Protein AF-A0A0D2YGS7-F1 (afdb_monomer_lite)

Foldseek 3Di:
DVVVVVVVVVVVVVVVVVVVVVLVVVVVVLVVVLVVQPPDPVSVVVSVVSVVCVVVSVVVVVVVVVVVVVVVVVVVVVVVVVVVVVVVVVVVVVVVVVVVVVVVVVVVVVVVVVVVVVVVVVVVVVVVVVVVVVVVVVVVVVVVVVVVVVVVVVVVVVVVVVVVVVVVVVVVVVVVVVVVVVVVVVVVVVVVVVVVVVVVVVVVVVVVVVVVVVVVVVVVVVVVVVVVVVVVVVVVVVVVVVVVVVVVVVVVVVVVVVVVVVVVVVVVVVVVVVVVVVVVVVVVVVPD

Radius of gyration: 108.85 Å; chains: 1; bounding box: 225×64×271 Å

pLDDT: mean 86.37, std 14.31, range [47.16, 98.44]

Sequence (288 aa):
MLQNSVKTAKKEAEDKERDHVEIEQKLKAQLSSVLNEIKSPKDINSGMEHVLDIPTAVNEVLRYLKKSSNETKELREKLAKAEERCLIDGREIEDKDSKFSKDLEDVNKKVSELEEQLNNAQSQCQIEVSEKIKFEQELGTTKQALAEKRDLEDQISQRQAEEVKLKEQNESLKNKINRLEGEVTTLKKEYGQVQSSGCQLQKKLNEVEKDREKEKDKAASKDVQIADKDRVVQELQNKLHETRKKLQDEEAKSQAEAKSYSEQLKMGEDEQEVLEKQITSLTAEIAQ

Organism: Fusarium oxysporum (strain Fo5176) (NCBI:txid660025)

Structure (mmCIF, N/CA/C/O backbone):
data_AF-A0A0D2YGS7-F1
#
_entry.id   AF-A0A0D2YGS7-F1
#
loop_
_atom_site.group_PDB
_atom_site.id
_atom_site.type_symbol
_atom_site.label_atom_id
_atom_site.label_alt_id
_atom_site.label_comp_id
_atom_site.label_asym_id
_atom_site.label_entity_id
_atom_site.label_seq_id
_atom_site.pdbx_PDB_ins_code
_atom_site.Cartn_x
_atom_site.Cartn_y
_atom_site.Cartn_z
_atom_site.occupancy
_atom_site.B_iso_or_equiv
_atom_site.auth_seq_id
_atom_site.auth_comp_id
_atom_site.auth_asym_id
_atom_site.auth_atom_id
_atom_site.pdbx_PDB_model_num
ATOM 1 N N . MET A 1 1 ? 49.832 -5.179 -79.858 1.00 51.78 1 MET A N 1
ATOM 2 C CA . MET A 1 1 ? 49.756 -4.253 -81.014 1.00 51.78 1 MET A CA 1
ATOM 3 C C . MET A 1 1 ? 51.151 -3.832 -81.485 1.00 51.78 1 MET A C 1
ATOM 5 O O . MET A 1 1 ? 51.512 -4.211 -82.589 1.00 51.78 1 MET A O 1
ATOM 9 N N . LEU A 1 2 ? 51.984 -3.197 -80.646 1.00 49.72 2 LEU A N 1
ATOM 10 C CA . LEU A 1 2 ? 53.363 -2.785 -80.995 1.00 49.72 2 LEU A CA 1
ATOM 11 C C . LEU A 1 2 ? 54.270 -3.919 -81.528 1.00 49.72 2 LEU A C 1
ATOM 13 O O . LEU A 1 2 ? 54.930 -3.746 -82.549 1.00 49.72 2 LEU A O 1
ATOM 17 N N . GLN A 1 3 ? 54.245 -5.112 -80.918 1.00 52.25 3 GLN A N 1
ATOM 18 C CA . GLN A 1 3 ? 55.038 -6.266 -81.383 1.00 52.25 3 GLN A CA 1
ATOM 19 C C . GLN A 1 3 ? 54.686 -6.744 -82.803 1.00 52.25 3 GLN A C 1
ATOM 21 O O . GLN A 1 3 ? 55.562 -7.227 -83.518 1.00 52.25 3 GLN A O 1
ATOM 26 N N . ASN A 1 4 ? 53.425 -6.610 -83.225 1.00 56.59 4 ASN A N 1
ATOM 27 C CA . ASN A 1 4 ? 52.998 -7.045 -84.558 1.00 56.59 4 ASN A CA 1
ATOM 28 C C . ASN A 1 4 ? 53.424 -6.035 -85.630 1.00 56.59 4 ASN A C 1
ATOM 30 O O . ASN A 1 4 ? 53.880 -6.440 -86.699 1.00 56.59 4 ASN A O 1
ATOM 34 N N . SER A 1 5 ? 53.368 -4.736 -85.328 1.00 58.78 5 SER A N 1
ATOM 35 C CA . SER A 1 5 ? 53.845 -3.687 -86.238 1.00 58.78 5 SER A CA 1
ATOM 36 C C . SER A 1 5 ? 55.362 -3.748 -86.448 1.00 58.78 5 SER A C 1
ATOM 38 O O . SER A 1 5 ? 55.820 -3.653 -87.583 1.00 58.78 5 SER A O 1
ATOM 40 N N . VAL A 1 6 ? 56.143 -4.008 -85.390 1.00 64.12 6 VAL A N 1
ATOM 41 C CA . VAL A 1 6 ? 57.609 -4.169 -85.491 1.00 64.12 6 VAL A CA 1
ATOM 42 C C . VAL A 1 6 ? 57.992 -5.415 -86.300 1.00 64.12 6 VAL A C 1
ATOM 44 O O . VAL A 1 6 ? 58.876 -5.345 -87.151 1.00 64.12 6 VAL A O 1
ATOM 47 N N . LYS A 1 7 ? 57.304 -6.550 -86.099 1.00 67.00 7 LYS A N 1
ATOM 48 C CA . LYS A 1 7 ? 57.534 -7.771 -86.898 1.00 67.00 7 LYS A CA 1
ATOM 49 C C . LYS A 1 7 ? 57.237 -7.565 -88.383 1.00 67.00 7 LYS A C 1
ATOM 51 O O . LYS A 1 7 ? 57.972 -8.075 -89.223 1.00 67.00 7 LYS A O 1
ATOM 56 N N . THR A 1 8 ? 56.180 -6.819 -88.694 1.00 69.12 8 THR A N 1
ATOM 57 C CA . THR A 1 8 ? 55.777 -6.548 -90.081 1.00 69.12 8 THR A CA 1
ATOM 58 C C . THR A 1 8 ? 56.802 -5.651 -90.775 1.00 69.12 8 THR A C 1
ATOM 60 O O . THR A 1 8 ? 57.281 -6.007 -91.845 1.00 69.12 8 THR A O 1
ATOM 63 N N . ALA A 1 9 ? 57.236 -4.568 -90.120 1.00 67.00 9 ALA A N 1
ATOM 64 C CA . ALA A 1 9 ? 58.261 -3.670 -90.655 1.00 67.00 9 ALA A CA 1
ATOM 65 C C . ALA A 1 9 ? 59.628 -4.358 -90.846 1.00 67.00 9 ALA A C 1
ATOM 67 O O . ALA A 1 9 ? 60.322 -4.089 -91.822 1.00 67.00 9 ALA A O 1
ATOM 68 N N . LYS A 1 10 ? 60.008 -5.280 -89.947 1.00 72.62 10 LYS A N 1
ATOM 69 C CA . LYS A 1 10 ? 61.248 -6.062 -90.080 1.00 72.62 10 LYS A CA 1
ATOM 70 C C . LYS A 1 10 ? 61.218 -6.981 -91.305 1.00 72.62 10 LYS A C 1
ATOM 72 O O . LYS A 1 10 ? 62.179 -7.009 -92.064 1.00 72.62 10 LYS A O 1
ATOM 77 N N . LYS A 1 11 ? 60.104 -7.685 -91.518 1.00 74.81 11 LYS A N 1
ATOM 78 C CA . LYS A 1 11 ? 59.927 -8.572 -92.674 1.00 74.81 11 LYS A CA 1
ATOM 79 C C . LYS A 1 11 ? 59.962 -7.800 -93.998 1.00 74.81 11 LYS A C 1
ATOM 81 O O . LYS A 1 11 ? 60.579 -8.242 -94.956 1.00 74.81 11 LYS A O 1
ATOM 86 N N . GLU A 1 12 ? 59.356 -6.616 -94.026 1.00 72.62 12 GLU A N 1
ATOM 87 C CA . GLU A 1 12 ? 59.347 -5.744 -95.206 1.00 72.62 12 GLU A CA 1
ATOM 88 C C . GLU A 1 12 ? 60.746 -5.190 -95.546 1.00 72.62 12 GLU A C 1
ATOM 90 O O . GLU A 1 12 ? 61.062 -4.983 -96.716 1.00 72.62 12 GLU A O 1
ATOM 95 N N . ALA A 1 13 ? 61.605 -4.984 -94.540 1.00 70.19 13 ALA A N 1
ATOM 96 C CA . ALA A 1 13 ? 63.006 -4.613 -94.742 1.00 70.19 13 ALA A CA 1
ATOM 97 C C . ALA A 1 13 ? 63.851 -5.789 -95.268 1.00 70.19 13 ALA A C 1
ATOM 99 O O . ALA A 1 13 ? 64.611 -5.609 -96.219 1.00 70.19 13 ALA A O 1
ATOM 100 N N . GLU A 1 14 ? 63.676 -6.990 -94.703 1.00 72.12 14 GLU A N 1
ATOM 101 C CA . GLU A 1 14 ? 64.358 -8.220 -95.146 1.00 72.12 14 GLU A CA 1
ATOM 102 C C . GLU A 1 14 ? 64.001 -8.586 -96.599 1.00 72.12 14 GLU A C 1
ATOM 104 O O . GLU A 1 14 ? 64.869 -8.973 -97.385 1.00 72.12 14 GLU A O 1
ATOM 109 N N . ASP A 1 15 ? 62.733 -8.414 -96.989 1.00 75.06 15 ASP A N 1
ATOM 110 C CA . ASP A 1 15 ? 62.273 -8.680 -98.354 1.00 75.06 15 ASP A CA 1
ATOM 111 C C . ASP A 1 15 ? 62.930 -7.732 -99.376 1.00 75.06 15 ASP A C 1
ATOM 113 O O . ASP A 1 15 ? 63.374 -8.185 -100.430 1.00 75.06 15 ASP A O 1
ATOM 117 N N . LYS A 1 16 ? 63.092 -6.445 -99.041 1.00 73.62 16 LYS A N 1
ATOM 118 C CA . LYS A 1 16 ? 63.752 -5.458 -99.916 1.00 73.62 16 LYS A CA 1
ATOM 119 C C . LYS A 1 16 ? 65.272 -5.629 -100.003 1.00 73.62 16 LYS A C 1
ATOM 121 O O . LYS A 1 16 ? 65.860 -5.326 -101.040 1.00 73.62 16 LYS A O 1
ATOM 126 N N . GLU A 1 17 ? 65.922 -6.099 -98.938 1.00 74.94 17 GLU A N 1
ATOM 127 C CA . GLU A 1 17 ? 67.364 -6.393 -98.944 1.00 74.94 17 GLU A CA 1
ATOM 128 C C . GLU A 1 17 ? 67.687 -7.554 -99.895 1.00 74.94 17 GLU A C 1
ATOM 130 O O . GLU A 1 17 ? 68.639 -7.487 -100.675 1.00 74.94 17 GLU A O 1
ATOM 135 N N . ARG A 1 18 ? 66.829 -8.577 -99.914 1.00 75.75 18 ARG A N 1
ATOM 136 C CA . ARG A 1 18 ? 66.918 -9.698 -100.855 1.00 75.75 18 ARG A CA 1
ATOM 137 C C . ARG A 1 18 ? 66.784 -9.258 -102.316 1.00 75.75 18 ARG A C 1
ATOM 139 O O . ARG A 1 18 ? 67.583 -9.700 -103.141 1.00 75.75 18 ARG A O 1
ATOM 146 N N . ASP A 1 19 ? 65.849 -8.360 -102.624 1.00 77.06 19 ASP A N 1
ATOM 147 C CA . ASP A 1 19 ? 65.703 -7.799 -103.976 1.00 77.06 19 ASP A CA 1
ATOM 148 C C . ASP A 1 19 ? 66.969 -7.033 -104.412 1.00 77.06 19 ASP A C 1
ATOM 150 O O . ASP A 1 19 ? 67.407 -7.133 -105.562 1.00 77.06 19 ASP A O 1
ATOM 154 N N . HIS A 1 20 ? 67.610 -6.305 -103.488 1.00 73.00 20 HIS A N 1
ATOM 155 C CA . HIS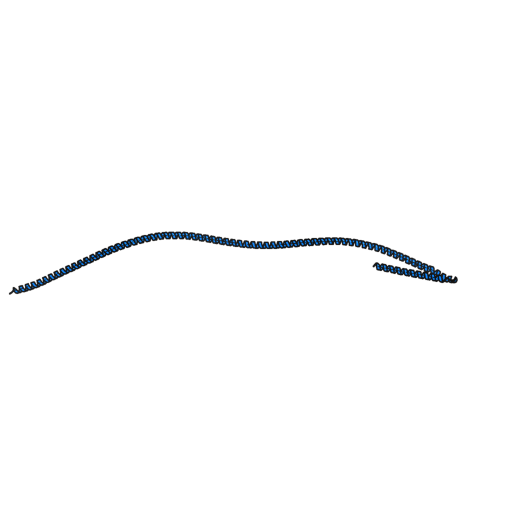 A 1 20 ? 68.873 -5.606 -103.746 1.00 73.00 20 HIS A CA 1
ATOM 156 C C . HIS A 1 20 ? 70.024 -6.568 -104.073 1.00 73.00 20 HIS A C 1
ATOM 158 O O . HIS A 1 20 ? 70.755 -6.337 -105.041 1.00 73.00 20 HIS A O 1
ATOM 164 N N . VAL A 1 21 ? 70.156 -7.657 -103.308 1.00 77.00 21 VAL A N 1
ATOM 165 C CA . VAL A 1 21 ? 71.162 -8.706 -103.548 1.00 77.00 21 VAL A CA 1
ATOM 166 C C . VAL A 1 21 ? 70.948 -9.374 -104.909 1.00 77.00 21 VAL A C 1
ATOM 168 O O . VAL A 1 21 ? 71.915 -9.640 -105.625 1.00 77.00 21 VAL A O 1
ATOM 171 N N . GLU A 1 22 ? 69.698 -9.611 -105.311 1.00 77.62 22 GLU A N 1
ATOM 172 C CA . GLU A 1 22 ? 69.386 -10.226 -106.605 1.00 77.62 22 GLU A CA 1
ATOM 173 C C . GLU A 1 22 ? 69.772 -9.318 -107.789 1.00 77.62 22 GLU A C 1
ATOM 175 O O . GLU A 1 22 ? 70.335 -9.787 -108.785 1.00 77.62 22 GLU A O 1
ATOM 180 N N . ILE A 1 23 ? 69.526 -8.008 -107.679 1.00 76.69 23 ILE A N 1
ATOM 181 C CA . ILE A 1 23 ? 69.936 -7.023 -108.694 1.00 76.69 23 ILE A CA 1
ATOM 182 C C . ILE A 1 23 ? 71.467 -6.950 -108.793 1.00 76.69 23 ILE A C 1
ATOM 184 O O . ILE A 1 23 ? 72.010 -6.951 -109.901 1.00 76.69 23 ILE A O 1
ATOM 188 N N . GLU A 1 24 ? 72.176 -6.935 -107.658 1.00 75.06 24 GLU A N 1
ATOM 189 C CA . GLU A 1 24 ? 73.644 -6.908 -107.631 1.00 75.06 24 GLU A CA 1
ATOM 190 C C . GLU A 1 24 ? 74.247 -8.161 -108.289 1.00 75.06 24 GLU A C 1
ATOM 192 O O . GLU A 1 24 ? 75.168 -8.062 -109.105 1.00 75.06 24 GLU A O 1
ATOM 197 N N . GLN A 1 25 ? 73.687 -9.342 -108.008 1.00 78.06 25 GLN A N 1
ATOM 198 C CA . GLN A 1 25 ? 74.109 -10.598 -108.633 1.00 78.06 25 GLN A CA 1
ATOM 199 C C . GLN A 1 25 ? 73.892 -10.598 -110.152 1.00 78.06 25 GLN A C 1
ATOM 201 O O . GLN A 1 25 ? 74.788 -11.023 -110.887 1.00 78.06 25 GLN A O 1
ATOM 206 N N . LYS A 1 26 ? 72.754 -10.082 -110.641 1.00 77.88 26 LYS A N 1
ATOM 207 C CA . LYS A 1 26 ? 72.482 -9.960 -112.087 1.00 77.88 26 LYS A CA 1
ATOM 208 C C . LYS A 1 26 ? 73.494 -9.051 -112.785 1.00 77.88 26 LYS A C 1
ATOM 210 O O . LYS A 1 26 ? 74.020 -9.430 -113.830 1.00 77.88 26 LYS A O 1
ATOM 215 N N . LEU A 1 27 ? 73.835 -7.908 -112.189 1.00 74.81 27 LEU A N 1
ATOM 216 C CA . LEU A 1 27 ? 74.854 -6.997 -112.727 1.00 74.81 27 LEU A CA 1
ATOM 217 C C . LEU A 1 27 ? 76.246 -7.635 -112.765 1.00 74.81 27 LEU A C 1
ATOM 219 O O . LEU A 1 27 ? 76.962 -7.519 -113.760 1.00 74.81 27 LEU A O 1
ATOM 223 N N . LYS A 1 28 ? 76.625 -8.349 -111.702 1.00 76.06 28 LYS A N 1
ATOM 224 C CA . LYS A 1 28 ? 77.922 -9.033 -111.611 1.00 76.06 28 LYS A CA 1
ATOM 225 C C . LYS A 1 28 ? 78.053 -10.157 -112.644 1.00 76.06 28 LYS A C 1
ATOM 227 O O . LYS A 1 28 ? 79.127 -10.341 -113.224 1.00 76.06 28 LYS A O 1
ATOM 232 N N . ALA A 1 29 ? 76.958 -10.875 -112.899 1.00 75.50 29 ALA A N 1
ATOM 233 C CA . ALA A 1 29 ? 76.877 -11.892 -113.942 1.00 75.50 29 ALA A CA 1
ATOM 234 C C . ALA A 1 29 ? 76.983 -11.277 -115.350 1.00 75.50 29 ALA A C 1
ATOM 236 O O . ALA A 1 29 ? 77.775 -11.759 -116.157 1.00 75.50 29 ALA A O 1
ATOM 237 N N . GLN A 1 30 ? 76.266 -10.180 -115.622 1.00 73.38 30 GLN A N 1
ATOM 238 C CA . GLN A 1 30 ? 76.341 -9.464 -116.903 1.00 73.38 30 GLN A CA 1
ATOM 239 C C . GLN A 1 30 ? 77.752 -8.920 -117.181 1.00 73.38 30 GLN A C 1
ATOM 241 O O . GLN A 1 30 ? 78.293 -9.151 -118.259 1.00 73.38 30 GLN A O 1
ATOM 246 N N . LEU A 1 31 ? 78.404 -8.296 -116.191 1.00 71.56 31 LEU A N 1
ATOM 247 C CA . LEU A 1 31 ? 79.795 -7.830 -116.301 1.00 71.56 31 LEU A CA 1
ATOM 248 C C . LEU A 1 31 ? 80.782 -8.975 -116.569 1.00 71.56 31 LEU A C 1
ATOM 250 O O . LEU A 1 31 ? 81.690 -8.827 -117.384 1.00 71.56 31 LEU A O 1
ATOM 254 N N . SER A 1 32 ? 80.596 -10.123 -115.911 1.00 71.94 32 SER A N 1
ATOM 255 C CA . SER A 1 32 ? 81.448 -11.303 -116.120 1.00 71.94 32 SER A CA 1
ATOM 256 C C . SER A 1 32 ? 81.255 -11.936 -117.504 1.00 71.94 32 SER A C 1
ATOM 258 O O . SER A 1 32 ? 82.207 -12.494 -118.047 1.00 71.94 32 SER A O 1
ATOM 260 N N . SER A 1 33 ? 80.053 -11.844 -118.084 1.00 67.38 33 SER A N 1
ATOM 261 C CA . SER A 1 33 ? 79.776 -12.284 -119.461 1.00 67.38 33 SER A CA 1
ATOM 262 C C . SER A 1 33 ? 80.539 -11.429 -120.472 1.00 67.38 33 SER A C 1
ATOM 264 O O . SER A 1 33 ? 81.313 -11.958 -121.266 1.00 67.38 33 SER A O 1
ATOM 266 N N . VAL A 1 34 ? 80.421 -10.101 -120.357 1.00 63.22 34 VAL A N 1
ATOM 267 C CA . VAL A 1 34 ? 81.098 -9.139 -121.245 1.00 63.22 34 VAL A CA 1
ATOM 268 C C . VAL A 1 34 ? 82.622 -9.278 -121.168 1.00 63.22 34 VAL A C 1
ATOM 270 O O . VAL A 1 34 ? 83.306 -9.216 -122.187 1.00 63.22 34 VAL A O 1
ATOM 273 N N . LEU A 1 35 ? 83.175 -9.526 -119.975 1.00 63.81 35 LEU A N 1
ATOM 274 C CA . LEU A 1 35 ? 84.619 -9.707 -119.800 1.00 63.81 35 LEU A CA 1
ATOM 275 C C . LEU A 1 35 ? 85.155 -10.987 -120.474 1.00 63.81 35 LEU A C 1
ATOM 277 O O . LEU A 1 35 ? 86.322 -11.035 -120.858 1.00 63.81 35 LEU A O 1
ATOM 281 N N . ASN A 1 36 ? 84.326 -12.028 -120.601 1.00 62.78 36 ASN A N 1
ATOM 282 C CA . ASN A 1 36 ? 84.719 -13.318 -121.174 1.00 62.78 36 ASN A CA 1
ATOM 283 C C . ASN A 1 36 ? 84.638 -13.367 -122.708 1.00 62.78 36 ASN A C 1
ATOM 285 O O . ASN A 1 36 ? 85.327 -14.195 -123.312 1.00 62.78 36 ASN A O 1
ATOM 289 N N . GLU A 1 37 ? 83.831 -12.503 -123.325 1.00 57.19 37 GLU A N 1
ATOM 290 C CA . GLU A 1 37 ? 83.619 -12.439 -124.780 1.00 57.19 37 GLU A CA 1
ATOM 291 C C . GLU A 1 37 ? 84.696 -11.628 -125.522 1.00 57.19 37 GLU A C 1
ATOM 293 O O . GLU A 1 37 ? 84.910 -11.824 -126.715 1.00 57.19 37 GLU A O 1
ATOM 298 N N . ILE A 1 38 ? 85.456 -10.778 -124.828 1.00 55.84 38 ILE A N 1
ATOM 299 C CA . ILE A 1 38 ? 86.528 -9.974 -125.431 1.00 55.84 38 ILE A CA 1
ATOM 300 C C . ILE A 1 38 ? 87.845 -10.772 -125.402 1.00 55.84 38 ILE A C 1
ATOM 302 O O . ILE A 1 38 ? 88.660 -10.617 -124.492 1.00 55.84 38 ILE A O 1
ATOM 306 N N . LYS A 1 39 ? 88.073 -11.652 -126.389 1.00 59.00 39 LYS A N 1
ATOM 307 C CA . LYS A 1 39 ? 89.351 -12.392 -126.546 1.00 59.00 39 LYS A CA 1
ATOM 308 C C . LYS A 1 39 ? 90.078 -12.129 -127.872 1.00 59.00 39 LYS A C 1
ATOM 310 O O . LYS A 1 39 ? 91.232 -12.537 -128.007 1.00 59.00 39 LYS A O 1
ATOM 315 N N . SER A 1 40 ? 89.468 -11.423 -128.828 1.00 51.91 40 SER A N 1
ATOM 316 C CA . SER A 1 40 ? 90.079 -11.073 -130.119 1.00 51.91 40 SER A CA 1
ATOM 317 C C . SER A 1 40 ? 89.520 -9.756 -130.702 1.00 51.91 40 SER A C 1
ATOM 319 O O . SER A 1 40 ? 88.360 -9.426 -130.463 1.00 51.91 40 SER A O 1
ATOM 321 N N . PRO A 1 41 ? 90.281 -8.994 -131.523 1.00 51.75 41 PRO A N 1
ATOM 322 C CA . PRO A 1 41 ? 89.834 -7.717 -132.103 1.00 51.75 41 PRO A CA 1
ATOM 323 C C . PRO A 1 41 ? 88.579 -7.780 -132.997 1.00 51.75 41 PRO A C 1
ATOM 325 O O . PRO A 1 41 ? 87.993 -6.743 -133.293 1.00 51.75 41 PRO A O 1
ATOM 328 N N . LYS A 1 42 ? 88.152 -8.969 -133.447 1.00 54.72 42 LYS A N 1
ATOM 329 C CA . LYS A 1 42 ? 86.903 -9.148 -134.215 1.00 54.72 42 LYS A CA 1
ATOM 330 C C . LYS A 1 42 ? 85.644 -9.182 -133.335 1.00 54.72 42 LYS A C 1
ATOM 332 O O . LYS A 1 42 ? 84.556 -8.971 -133.861 1.00 54.72 42 LYS A O 1
ATOM 337 N N . ASP A 1 43 ? 85.797 -9.345 -132.021 1.00 53.34 43 ASP A N 1
ATOM 338 C CA . ASP A 1 43 ? 84.694 -9.407 -131.049 1.00 53.34 43 ASP A CA 1
ATOM 339 C C . ASP A 1 43 ? 84.278 -8.007 -130.543 1.00 53.34 43 ASP A C 1
ATOM 341 O O . ASP A 1 43 ? 83.314 -7.857 -129.794 1.00 53.34 43 ASP A O 1
ATOM 345 N N . ILE A 1 44 ? 84.975 -6.952 -130.990 1.00 51.72 44 ILE A N 1
ATOM 346 C CA . ILE A 1 44 ? 84.755 -5.555 -130.574 1.00 51.72 44 ILE A CA 1
ATOM 347 C C . ILE A 1 44 ? 83.350 -5.056 -130.949 1.00 51.72 44 ILE A C 1
ATOM 349 O O . ILE A 1 44 ? 82.764 -4.295 -130.186 1.00 51.72 44 ILE A O 1
ATOM 353 N N . ASN A 1 45 ? 82.771 -5.512 -132.068 1.00 52.94 45 ASN A N 1
ATOM 354 C CA . ASN A 1 45 ? 81.407 -5.124 -132.454 1.00 52.94 45 ASN A CA 1
ATOM 355 C C . ASN A 1 45 ? 80.329 -5.738 -131.538 1.00 52.94 45 ASN A C 1
ATOM 357 O O . ASN A 1 45 ? 79.367 -5.047 -131.221 1.00 52.94 45 ASN A O 1
ATOM 361 N N . SER A 1 46 ? 80.512 -6.981 -131.069 1.00 55.22 46 SER A N 1
ATOM 362 C CA . SER A 1 46 ? 79.628 -7.626 -130.076 1.00 55.22 46 SER A CA 1
ATOM 363 C C . SER A 1 46 ? 79.790 -6.971 -128.700 1.00 55.22 46 SER A C 1
ATOM 365 O O . SER A 1 46 ? 78.818 -6.665 -128.016 1.00 55.22 46 SER A O 1
ATOM 367 N N . GLY A 1 47 ? 81.035 -6.657 -128.322 1.00 53.97 47 GLY A N 1
ATOM 368 C CA . GLY A 1 47 ? 81.338 -5.915 -127.098 1.00 53.97 47 GLY A CA 1
ATOM 369 C C . GLY A 1 47 ? 80.781 -4.486 -127.096 1.00 53.97 47 GLY A C 1
ATOM 370 O O . GLY A 1 47 ? 80.340 -4.016 -126.053 1.00 53.97 47 GLY A O 1
ATOM 371 N N . MET A 1 48 ? 80.748 -3.793 -128.243 1.00 53.56 48 MET A N 1
ATOM 372 C CA . MET A 1 48 ? 80.148 -2.454 -128.364 1.00 53.56 48 MET A CA 1
ATOM 373 C C . MET A 1 48 ? 78.627 -2.462 -128.183 1.00 53.56 48 MET A C 1
ATOM 375 O O . MET A 1 48 ? 78.097 -1.504 -127.624 1.00 53.56 48 MET A O 1
ATOM 379 N N . GLU A 1 49 ? 77.938 -3.528 -128.601 1.00 56.00 49 GLU A N 1
ATOM 380 C CA . GLU A 1 49 ? 76.496 -3.704 -128.374 1.00 56.00 49 GLU A CA 1
ATOM 381 C C . GLU A 1 49 ? 76.193 -3.786 -126.868 1.00 56.00 49 GLU A C 1
ATOM 383 O O . GLU A 1 49 ? 75.378 -3.029 -126.348 1.00 56.00 49 GLU A O 1
ATOM 388 N N . HIS A 1 50 ? 76.974 -4.576 -126.126 1.00 55.62 50 HIS A N 1
ATOM 389 C CA . HIS A 1 50 ? 76.872 -4.645 -124.667 1.00 55.62 50 HIS A CA 1
ATOM 390 C C . HIS A 1 50 ? 77.331 -3.363 -123.954 1.00 55.62 50 HIS A C 1
ATOM 392 O O . HIS A 1 50 ? 76.784 -3.011 -122.911 1.00 55.62 50 HIS A O 1
ATOM 398 N N . VAL A 1 51 ? 78.300 -2.623 -124.506 1.00 56.75 51 VAL A N 1
ATOM 399 C CA . VAL A 1 51 ? 78.725 -1.313 -123.974 1.00 56.75 51 VAL A CA 1
ATOM 400 C C . VAL A 1 51 ? 77.635 -0.247 -124.141 1.00 56.75 51 VAL A C 1
ATOM 402 O O . VAL A 1 51 ? 77.541 0.645 -123.297 1.00 56.75 51 VAL A O 1
ATOM 405 N N . LEU A 1 52 ? 76.776 -0.351 -125.162 1.00 58.50 52 LEU A N 1
ATOM 406 C CA . LEU A 1 52 ? 75.595 0.507 -125.329 1.00 58.50 52 LEU A CA 1
ATOM 407 C C . LEU A 1 52 ? 74.478 0.195 -124.314 1.00 58.50 52 LEU A C 1
ATOM 409 O O . LEU A 1 52 ? 73.722 1.101 -123.957 1.00 58.50 52 LEU A O 1
ATOM 413 N N . ASP A 1 53 ? 74.419 -1.028 -123.780 1.00 63.06 53 ASP A N 1
ATOM 414 C CA . ASP A 1 53 ? 73.456 -1.438 -122.744 1.00 63.06 53 ASP A CA 1
ATOM 415 C C . ASP A 1 53 ? 73.879 -1.051 -121.316 1.00 63.06 53 ASP A C 1
ATOM 417 O O . ASP A 1 53 ? 73.033 -0.903 -120.426 1.00 63.06 53 ASP A O 1
ATOM 421 N N . ILE A 1 54 ? 75.176 -0.822 -121.080 1.00 68.25 54 ILE A N 1
ATOM 422 C CA . ILE A 1 54 ? 75.709 -0.398 -119.773 1.00 68.25 54 ILE A CA 1
ATOM 423 C C . ILE A 1 54 ? 75.070 0.920 -119.289 1.00 68.25 54 ILE A C 1
ATOM 425 O O . ILE A 1 54 ? 74.610 0.954 -118.147 1.00 68.25 54 ILE A O 1
ATOM 429 N N . PRO A 1 55 ? 74.966 1.999 -120.094 1.00 75.25 55 PRO A N 1
ATOM 430 C CA . PRO A 1 55 ? 74.244 3.212 -119.705 1.00 75.25 55 PRO A CA 1
ATOM 431 C C . PRO A 1 55 ? 72.790 2.959 -119.292 1.00 75.25 55 PRO A C 1
ATOM 433 O O . PRO A 1 55 ? 72.303 3.586 -118.351 1.00 75.25 55 PRO A O 1
ATOM 436 N N . THR A 1 56 ? 72.098 2.031 -119.959 1.00 76.94 56 THR A N 1
ATOM 437 C CA . THR A 1 56 ? 70.713 1.656 -119.637 1.00 76.94 56 THR A CA 1
ATOM 438 C C . THR A 1 56 ? 70.641 0.963 -118.278 1.00 76.94 56 THR A C 1
ATOM 440 O O . THR A 1 56 ? 69.862 1.384 -117.423 1.00 76.94 56 THR A O 1
ATOM 443 N N . ALA A 1 57 ? 71.512 -0.018 -118.027 1.00 73.62 57 ALA A N 1
ATOM 444 C CA . ALA A 1 57 ? 71.609 -0.701 -116.737 1.00 73.62 57 ALA A CA 1
ATOM 445 C C . ALA A 1 57 ? 72.013 0.254 -115.596 1.00 73.62 57 ALA A C 1
ATOM 447 O O . ALA A 1 57 ? 71.432 0.216 -114.511 1.00 73.62 57 ALA A O 1
ATOM 448 N N . VAL A 1 58 ? 72.957 1.167 -115.844 1.00 79.56 58 VAL A N 1
ATOM 449 C CA . VAL A 1 58 ? 73.376 2.199 -114.880 1.00 79.56 58 VAL A CA 1
ATOM 450 C C . VAL A 1 58 ? 72.228 3.166 -114.571 1.00 79.56 58 VAL A C 1
ATOM 452 O O . VAL A 1 58 ? 72.003 3.493 -113.406 1.00 79.56 58 VAL A O 1
ATOM 455 N N . ASN A 1 59 ? 71.455 3.589 -115.574 1.00 81.69 59 ASN A N 1
ATOM 456 C CA . ASN A 1 59 ? 70.279 4.438 -115.369 1.00 81.69 59 ASN A CA 1
ATOM 457 C C . ASN A 1 59 ? 69.163 3.721 -114.593 1.00 81.69 59 ASN A C 1
ATOM 459 O O . ASN A 1 59 ? 68.489 4.350 -113.772 1.00 81.69 59 ASN A O 1
ATOM 463 N N . GLU A 1 60 ? 68.985 2.417 -114.806 1.00 82.06 60 GLU A N 1
ATOM 464 C CA . GLU A 1 60 ? 68.062 1.574 -114.042 1.00 82.06 60 GLU A CA 1
ATOM 465 C C . GLU A 1 60 ? 68.479 1.525 -112.562 1.00 82.06 60 GLU A C 1
ATOM 467 O O . GLU A 1 60 ? 67.679 1.834 -111.677 1.00 82.06 60 GLU A O 1
ATOM 472 N N . VAL A 1 61 ? 69.761 1.262 -112.284 1.00 83.19 61 VAL A N 1
ATOM 473 C CA . VAL A 1 61 ? 70.327 1.277 -110.923 1.00 83.19 61 VAL A CA 1
ATOM 474 C C . VAL A 1 61 ? 70.169 2.648 -110.270 1.00 83.19 61 VAL A C 1
ATOM 476 O O . VAL A 1 61 ? 69.724 2.732 -109.127 1.00 83.19 61 VAL A O 1
ATOM 479 N N . LEU A 1 62 ? 70.457 3.741 -110.982 1.00 83.19 62 LEU A N 1
ATOM 480 C CA . LEU A 1 62 ? 70.257 5.100 -110.467 1.00 83.19 62 LEU A CA 1
ATOM 481 C C . LEU A 1 62 ? 68.781 5.384 -110.148 1.00 83.19 62 LEU A C 1
ATOM 483 O O . LEU A 1 62 ? 68.484 6.028 -109.138 1.00 83.19 62 LEU A O 1
ATOM 487 N N . ARG A 1 63 ? 67.843 4.878 -110.960 1.00 83.56 63 ARG A N 1
ATOM 488 C CA . ARG A 1 63 ? 66.398 4.973 -110.698 1.00 83.56 63 ARG A CA 1
ATOM 489 C C . ARG A 1 63 ? 66.014 4.205 -109.429 1.00 83.56 63 ARG A C 1
ATOM 491 O O . ARG A 1 63 ? 65.304 4.764 -108.590 1.00 83.56 63 ARG A O 1
ATOM 498 N N . TYR A 1 64 ? 66.508 2.978 -109.255 1.00 84.38 64 TYR A N 1
ATOM 499 C CA . TYR A 1 64 ? 66.288 2.172 -108.049 1.00 84.38 64 TYR A CA 1
ATOM 500 C C . TYR A 1 64 ? 66.893 2.815 -106.802 1.00 84.38 64 TYR A C 1
ATOM 502 O O . TYR A 1 64 ? 66.206 2.931 -105.790 1.00 84.38 64 TYR A O 1
ATOM 510 N N . LEU A 1 65 ? 68.129 3.309 -106.878 1.00 84.12 65 LEU A N 1
ATOM 511 C CA . LEU A 1 65 ? 68.786 4.014 -105.775 1.00 84.12 65 LEU A CA 1
ATOM 512 C C . LEU A 1 65 ? 68.014 5.275 -105.380 1.00 84.12 65 LEU A C 1
ATOM 514 O O . LEU A 1 65 ? 67.827 5.536 -104.194 1.00 84.12 65 LEU A O 1
ATOM 518 N N . LYS A 1 66 ? 67.493 6.031 -106.353 1.00 88.81 66 LYS A N 1
ATOM 519 C CA . LYS A 1 66 ? 66.656 7.208 -106.085 1.00 88.81 66 LYS A CA 1
ATOM 520 C C . LYS A 1 66 ? 65.322 6.829 -105.434 1.00 88.81 66 LYS A C 1
ATOM 522 O O . LYS A 1 66 ? 64.894 7.500 -104.497 1.00 88.81 66 LYS A O 1
ATOM 527 N N . LYS A 1 67 ? 64.682 5.747 -105.890 1.00 89.69 67 LYS A N 1
ATOM 528 C CA . LYS A 1 67 ? 63.453 5.208 -105.286 1.00 89.69 67 LYS A CA 1
ATOM 529 C C . LYS A 1 67 ? 63.695 4.728 -103.847 1.00 89.69 67 LYS A C 1
ATOM 531 O O . LYS A 1 67 ? 63.011 5.188 -102.940 1.00 89.69 67 LYS A O 1
ATOM 536 N N . SER A 1 68 ? 64.717 3.902 -103.630 1.00 86.12 68 SER A N 1
ATOM 537 C CA . SER A 1 68 ? 65.150 3.405 -102.316 1.00 86.12 68 SER A CA 1
ATOM 538 C C . SER A 1 68 ? 65.520 4.546 -101.357 1.00 86.12 68 SER A C 1
ATOM 540 O O . SER A 1 68 ? 65.110 4.553 -100.196 1.00 86.12 68 SER A O 1
ATOM 542 N N . SER A 1 69 ? 66.214 5.577 -101.849 1.00 87.94 69 SER A N 1
ATOM 543 C CA . SER A 1 69 ? 66.552 6.773 -101.068 1.00 87.94 69 SER A CA 1
ATOM 544 C C . SER A 1 69 ? 65.305 7.527 -100.589 1.00 87.94 69 SER A C 1
ATOM 546 O O . SER A 1 69 ? 65.222 7.897 -99.414 1.00 87.94 69 SER A O 1
ATOM 548 N N . ASN A 1 70 ? 64.307 7.698 -101.462 1.00 89.06 70 ASN A N 1
ATOM 549 C CA . ASN A 1 70 ? 63.030 8.316 -101.102 1.00 89.06 70 ASN A CA 1
ATOM 550 C C . ASN A 1 70 ? 62.249 7.473 -100.079 1.00 89.06 70 ASN A C 1
ATOM 552 O O . ASN A 1 70 ? 61.769 8.022 -99.090 1.00 89.06 70 ASN A O 1
ATOM 556 N N . GLU A 1 71 ? 62.176 6.153 -100.264 1.00 91.00 71 GLU A N 1
ATOM 557 C CA . GLU A 1 71 ? 61.517 5.241 -99.315 1.00 91.00 71 GLU A CA 1
ATOM 558 C C . GLU A 1 71 ? 62.211 5.245 -97.946 1.00 91.00 71 GLU A C 1
ATOM 560 O O . GLU A 1 71 ? 61.558 5.295 -96.906 1.00 91.00 71 GLU A O 1
ATOM 565 N N . THR A 1 72 ? 63.545 5.271 -97.929 1.00 86.12 72 THR A N 1
ATOM 566 C CA . THR A 1 72 ? 64.342 5.364 -96.699 1.00 86.12 72 THR A CA 1
ATOM 567 C C . THR A 1 72 ? 64.073 6.677 -95.968 1.00 86.12 72 THR A C 1
ATOM 569 O O . THR A 1 72 ? 63.962 6.696 -94.741 1.00 86.12 72 THR A O 1
ATOM 572 N N . LYS A 1 73 ? 63.943 7.787 -96.702 1.00 91.25 73 LYS A N 1
ATOM 573 C CA . LYS A 1 73 ? 63.583 9.085 -96.124 1.00 91.25 73 LYS A CA 1
ATOM 574 C C . LYS A 1 73 ? 62.187 9.044 -95.492 1.00 91.25 73 LYS A C 1
ATOM 576 O O . LYS A 1 73 ? 62.026 9.523 -94.372 1.00 91.25 73 LYS A O 1
ATOM 581 N N . GLU A 1 74 ? 61.214 8.433 -96.164 1.00 91.94 74 GLU A N 1
ATOM 582 C CA . GLU A 1 74 ? 59.849 8.274 -95.648 1.00 91.94 74 GLU A CA 1
ATOM 583 C C . GLU A 1 74 ? 59.805 7.383 -94.395 1.00 91.94 74 GLU A C 1
ATOM 585 O O . GLU A 1 74 ? 59.138 7.714 -93.413 1.00 91.94 74 GLU A O 1
ATOM 590 N N . LEU A 1 75 ? 60.556 6.277 -94.386 1.00 91.25 75 LEU A N 1
ATOM 591 C CA . LEU A 1 75 ? 60.670 5.397 -93.222 1.00 91.25 75 LEU A CA 1
ATOM 592 C C . LEU A 1 75 ? 61.332 6.098 -92.033 1.00 91.25 75 LEU A C 1
ATOM 594 O O . LEU A 1 75 ? 60.849 5.951 -90.912 1.00 91.25 75 LEU A O 1
ATOM 598 N N . ARG A 1 76 ? 62.380 6.904 -92.258 1.00 90.75 76 ARG A N 1
ATOM 599 C CA . ARG A 1 76 ? 62.991 7.722 -91.195 1.00 90.75 76 ARG A CA 1
ATOM 600 C C . ARG A 1 76 ? 62.000 8.720 -90.605 1.00 90.75 76 ARG A C 1
ATOM 602 O O . ARG A 1 76 ? 61.960 8.881 -89.392 1.00 90.75 76 ARG A O 1
ATOM 609 N N . GLU A 1 77 ? 61.182 9.360 -91.438 1.00 92.75 77 GLU A N 1
ATOM 610 C CA . GLU A 1 77 ? 60.150 10.286 -90.960 1.00 92.75 77 GLU A CA 1
ATOM 611 C C . GLU A 1 77 ? 59.059 9.559 -90.156 1.00 92.75 77 GLU A C 1
ATOM 613 O O . GLU A 1 77 ? 58.646 10.028 -89.094 1.00 92.75 77 GLU A O 1
ATOM 618 N N . LYS A 1 78 ? 58.613 8.385 -90.622 1.00 93.19 78 LYS A N 1
ATOM 619 C CA . LYS A 1 78 ? 57.661 7.533 -89.889 1.00 93.19 78 LYS A CA 1
ATOM 620 C C . LYS A 1 78 ? 58.228 7.061 -88.550 1.00 93.19 78 LYS A C 1
ATOM 622 O O . LYS A 1 78 ? 57.485 7.055 -87.569 1.00 93.19 78 LYS A O 1
ATOM 627 N N . LEU A 1 79 ? 59.511 6.694 -88.508 1.00 92.44 79 LEU A N 1
ATOM 628 C CA . LEU A 1 79 ? 60.205 6.284 -87.288 1.00 92.44 79 LEU A CA 1
ATOM 629 C C . LEU A 1 79 ? 60.298 7.443 -86.293 1.00 92.44 79 LEU A C 1
ATOM 631 O O . LEU A 1 79 ? 59.855 7.279 -85.164 1.00 92.44 79 LEU A O 1
ATOM 635 N N . ALA A 1 80 ? 60.737 8.627 -86.729 1.00 91.94 80 ALA A N 1
ATOM 636 C CA . ALA A 1 80 ? 60.802 9.812 -85.871 1.00 91.94 80 ALA A CA 1
ATOM 637 C C . ALA A 1 80 ? 59.427 10.162 -85.264 1.00 91.94 80 ALA A C 1
ATOM 639 O O . ALA A 1 80 ? 59.310 10.389 -84.063 1.00 91.94 80 ALA A O 1
ATOM 640 N N . LYS A 1 81 ? 58.352 10.106 -86.067 1.00 93.81 81 LYS A N 1
ATOM 641 C CA . LYS A 1 81 ? 56.970 10.301 -85.578 1.00 93.81 81 LYS A CA 1
ATOM 642 C C . LYS A 1 81 ? 56.495 9.192 -84.634 1.00 93.81 81 LYS A C 1
ATOM 644 O O . LYS A 1 81 ? 55.562 9.399 -83.862 1.00 93.81 81 LYS A O 1
ATOM 649 N N . ALA A 1 82 ? 57.018 7.974 -84.757 1.00 91.94 82 ALA A N 1
ATOM 650 C CA . ALA A 1 82 ? 56.692 6.880 -83.845 1.00 91.94 82 ALA A CA 1
ATOM 651 C C . ALA A 1 82 ? 57.438 7.037 -82.514 1.00 91.94 82 ALA A C 1
ATOM 653 O O . ALA A 1 82 ? 56.830 6.859 -81.466 1.00 91.94 82 ALA A O 1
ATOM 654 N N . GLU A 1 83 ? 58.710 7.432 -82.556 1.00 92.12 83 GLU A N 1
ATOM 655 C CA . GLU A 1 83 ? 59.524 7.729 -81.374 1.00 92.12 83 GLU A CA 1
ATOM 656 C C . GLU A 1 83 ? 58.940 8.894 -80.569 1.00 92.12 83 GLU A C 1
ATOM 658 O O . GLU A 1 83 ? 58.769 8.771 -79.358 1.00 92.12 83 GLU A O 1
ATOM 663 N N . GLU A 1 84 ? 58.544 9.982 -81.237 1.00 93.56 84 GLU A N 1
ATOM 664 C CA . GLU A 1 84 ? 57.876 11.116 -80.589 1.00 93.56 84 GLU A CA 1
ATOM 665 C C . GLU A 1 84 ? 56.568 10.690 -79.908 1.00 93.56 84 GLU A C 1
ATOM 667 O O . GLU A 1 84 ? 56.330 11.036 -78.753 1.00 93.56 84 GLU A O 1
ATOM 672 N N . ARG A 1 85 ? 55.750 9.868 -80.581 1.00 93.31 85 ARG A N 1
ATOM 673 C CA . ARG A 1 85 ? 54.518 9.325 -79.989 1.00 93.31 85 ARG A CA 1
ATOM 674 C C . ARG A 1 85 ? 54.791 8.435 -78.781 1.00 93.31 85 ARG A C 1
ATOM 676 O O . ARG A 1 85 ? 54.139 8.616 -77.764 1.00 93.31 85 ARG A O 1
ATOM 683 N N . CYS A 1 86 ? 55.779 7.543 -78.845 1.00 92.44 86 CYS A N 1
ATOM 684 C CA . CYS A 1 86 ? 56.160 6.712 -77.700 1.00 92.44 86 CYS A CA 1
ATOM 685 C C . CYS A 1 86 ? 56.624 7.549 -76.497 1.00 92.44 86 CYS A C 1
ATOM 687 O O . CYS A 1 86 ? 56.342 7.180 -75.361 1.00 92.44 86 CYS A O 1
ATOM 689 N N . LEU A 1 87 ? 57.321 8.667 -76.729 1.00 92.88 87 LEU A N 1
ATOM 690 C CA . LEU A 1 87 ? 57.725 9.582 -75.657 1.00 92.88 87 LEU A CA 1
ATOM 691 C C . LEU A 1 87 ? 56.524 10.296 -75.026 1.00 92.88 87 LEU A C 1
ATOM 693 O O . LEU A 1 87 ? 56.487 10.445 -73.806 1.00 92.88 87 LEU A O 1
ATOM 697 N N . ILE A 1 88 ? 55.554 10.730 -75.836 1.00 94.12 88 ILE A N 1
ATOM 698 C CA . ILE A 1 88 ? 54.314 11.352 -75.348 1.00 94.12 88 ILE A CA 1
ATOM 699 C C . ILE A 1 88 ? 53.496 10.336 -74.545 1.00 94.12 88 ILE A C 1
ATOM 701 O O . ILE A 1 88 ? 53.167 10.607 -73.393 1.00 94.12 88 ILE A O 1
ATOM 705 N N . ASP A 1 89 ? 53.247 9.151 -75.107 1.00 94.88 89 ASP A N 1
ATOM 706 C CA . ASP A 1 89 ? 52.497 8.080 -74.445 1.00 94.88 89 ASP A CA 1
ATOM 707 C C . ASP A 1 89 ? 53.176 7.657 -73.130 1.00 94.88 89 ASP A C 1
ATOM 709 O O . ASP A 1 89 ? 52.501 7.444 -72.126 1.00 94.88 89 ASP A O 1
ATOM 713 N N . GLY A 1 90 ? 54.514 7.578 -73.112 1.00 94.00 90 GLY A N 1
ATOM 714 C CA . GLY A 1 90 ? 55.293 7.282 -71.909 1.00 94.00 90 GLY A CA 1
ATOM 715 C C . GLY A 1 90 ? 55.076 8.312 -70.799 1.00 94.00 90 GLY A C 1
ATOM 716 O O . GLY A 1 90 ? 54.772 7.930 -69.671 1.00 94.00 90 GLY A O 1
ATOM 717 N N . ARG A 1 91 ? 55.135 9.610 -71.128 1.00 94.38 91 ARG A N 1
ATOM 718 C CA . ARG A 1 91 ? 54.837 10.686 -70.165 1.00 94.38 91 ARG A CA 1
ATOM 719 C C . ARG A 1 91 ? 53.394 10.637 -69.674 1.00 94.38 91 ARG A C 1
ATOM 721 O O . ARG A 1 91 ? 53.155 10.779 -68.483 1.00 94.38 91 ARG A O 1
ATOM 728 N N . GLU A 1 92 ? 52.430 10.395 -70.564 1.00 95.75 92 GLU A N 1
ATOM 729 C CA . GLU A 1 92 ? 51.025 10.267 -70.161 1.00 95.75 92 GLU A CA 1
ATOM 730 C C . GLU A 1 92 ? 50.788 9.093 -69.206 1.00 95.75 92 GLU A C 1
ATOM 732 O O . GLU A 1 92 ? 49.923 9.176 -68.332 1.00 95.75 92 GLU A O 1
ATOM 737 N N . ILE A 1 93 ? 51.503 7.982 -69.395 1.00 95.19 93 ILE A N 1
ATOM 738 C CA . ILE A 1 93 ? 51.441 6.827 -68.496 1.00 95.19 93 ILE A CA 1
ATOM 739 C C . ILE A 1 93 ? 52.036 7.196 -67.136 1.00 95.19 93 ILE A C 1
ATOM 741 O O . ILE A 1 93 ? 51.376 6.976 -66.125 1.00 95.19 93 ILE A O 1
ATOM 745 N N . GLU A 1 94 ? 53.216 7.820 -67.102 1.00 94.94 94 GLU A N 1
ATOM 746 C CA . GLU A 1 94 ? 53.853 8.275 -65.857 1.00 94.94 94 GLU A CA 1
ATOM 747 C C . GLU A 1 94 ? 52.960 9.253 -65.072 1.00 94.94 94 GLU A C 1
ATOM 749 O O . GLU A 1 94 ? 52.789 9.107 -63.859 1.00 94.94 94 GLU A O 1
ATOM 754 N N . ASP A 1 95 ? 52.319 10.205 -65.758 1.00 95.56 95 ASP A N 1
ATOM 755 C CA . ASP A 1 95 ? 51.379 11.150 -65.145 1.00 95.56 95 ASP A CA 1
ATOM 756 C C . ASP A 1 95 ? 50.144 10.436 -64.565 1.00 95.56 95 ASP A C 1
ATOM 758 O O . ASP A 1 95 ? 49.684 10.763 -63.463 1.00 95.56 95 ASP A O 1
ATOM 762 N N . LYS A 1 96 ? 49.603 9.440 -65.282 1.00 96.19 96 LYS A N 1
ATOM 763 C CA . LYS A 1 96 ? 48.471 8.624 -64.807 1.00 96.19 96 LYS A CA 1
ATOM 764 C C . LYS A 1 96 ? 48.864 7.770 -63.603 1.00 96.19 96 LYS A C 1
ATOM 766 O O . LYS A 1 96 ? 48.104 7.734 -62.638 1.00 96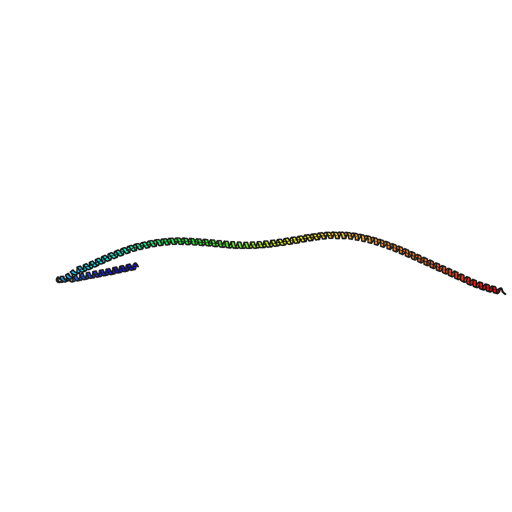.19 96 LYS A O 1
ATOM 771 N N . ASP A 1 97 ? 50.036 7.146 -63.621 1.00 96.62 97 ASP A N 1
ATOM 772 C CA . ASP A 1 97 ? 50.538 6.316 -62.521 1.00 96.62 97 ASP A CA 1
ATOM 773 C C . ASP A 1 97 ? 50.810 7.150 -61.262 1.00 96.62 97 ASP A C 1
ATOM 775 O O . ASP A 1 97 ? 50.452 6.746 -60.151 1.00 96.62 97 ASP A O 1
ATOM 779 N N . SER A 1 98 ? 51.369 8.352 -61.428 1.00 96.19 98 SER A N 1
ATOM 780 C CA . SER A 1 98 ? 51.551 9.323 -60.344 1.00 96.19 98 SER A CA 1
ATOM 781 C C . SER A 1 98 ? 50.208 9.736 -59.733 1.00 96.19 98 SER A C 1
ATOM 783 O O . SER A 1 98 ? 50.031 9.710 -58.511 1.00 96.19 98 SER A O 1
ATOM 785 N N . LYS A 1 99 ? 49.213 10.035 -60.581 1.00 96.75 99 LYS A N 1
ATOM 786 C CA . LYS A 1 99 ? 47.857 10.360 -60.129 1.00 96.75 99 LYS A CA 1
ATOM 787 C C . LYS A 1 99 ? 47.206 9.194 -59.382 1.00 96.75 99 LYS A C 1
ATOM 789 O O . LYS A 1 99 ? 46.696 9.403 -58.285 1.00 96.75 99 LYS A O 1
ATOM 794 N N . PHE A 1 100 ? 47.252 7.981 -59.930 1.00 96.81 100 PHE A N 1
ATOM 795 C CA . PHE A 1 100 ? 46.680 6.804 -59.276 1.00 96.81 100 PHE A CA 1
ATOM 796 C C . PHE A 1 100 ? 47.364 6.485 -57.950 1.00 96.81 100 PHE A C 1
ATOM 798 O O . PHE A 1 100 ? 46.681 6.118 -56.999 1.00 96.81 100 PHE A O 1
ATOM 805 N N . SER A 1 101 ? 48.681 6.671 -57.856 1.00 96.75 101 SER A N 1
ATOM 806 C CA . SER A 1 101 ? 49.417 6.478 -56.602 1.00 96.75 101 SER A CA 1
ATOM 807 C C . SER A 1 101 ? 48.933 7.438 -55.514 1.00 96.75 101 SER A C 1
ATOM 809 O O . SER A 1 101 ? 48.715 7.022 -54.378 1.00 96.75 101 SER A O 1
ATOM 811 N N . LYS A 1 102 ? 48.699 8.706 -55.870 1.00 96.94 102 LYS A N 1
ATOM 812 C CA . LYS A 1 102 ? 48.158 9.702 -54.941 1.00 96.94 102 LYS A CA 1
ATOM 813 C C . LYS A 1 102 ? 46.714 9.394 -54.538 1.00 96.94 102 LYS A C 1
ATOM 815 O O . LYS A 1 102 ? 46.399 9.418 -53.352 1.00 96.94 102 LYS A O 1
ATOM 820 N N . ASP A 1 103 ? 45.863 9.057 -55.506 1.00 97.25 103 ASP A N 1
ATOM 821 C CA . ASP A 1 103 ? 44.468 8.688 -55.243 1.00 97.25 103 ASP A CA 1
ATOM 822 C C . ASP A 1 103 ? 44.389 7.450 -54.324 1.00 97.25 103 ASP A C 1
ATOM 824 O O . ASP A 1 103 ? 43.563 7.405 -53.412 1.00 97.25 103 ASP A O 1
ATOM 828 N N . LEU A 1 104 ? 45.280 6.467 -54.511 1.00 96.88 104 LEU A N 1
ATOM 829 C CA . LEU A 1 104 ? 45.391 5.285 -53.652 1.00 96.88 104 LEU A CA 1
ATOM 830 C C . LEU A 1 104 ? 45.792 5.658 -52.217 1.00 96.88 104 LEU A C 1
ATOM 832 O O . LEU A 1 104 ? 45.220 5.135 -51.260 1.00 96.88 104 LEU A O 1
ATOM 836 N N . GLU A 1 105 ? 46.761 6.561 -52.053 1.00 97.19 105 GLU A N 1
ATOM 837 C CA . GLU A 1 105 ? 47.190 7.036 -50.736 1.00 97.19 105 GLU A CA 1
ATOM 838 C C . GLU A 1 105 ? 46.054 7.770 -50.004 1.00 97.19 105 GLU A C 1
ATOM 840 O O . GLU A 1 105 ? 45.803 7.509 -48.825 1.00 97.19 105 GLU A O 1
ATOM 845 N N . ASP A 1 106 ? 45.323 8.635 -50.709 1.00 97.56 106 ASP A N 1
ATOM 846 C CA . ASP A 1 106 ? 44.185 9.371 -50.155 1.00 97.56 106 ASP A CA 1
ATOM 847 C C . ASP A 1 106 ? 43.022 8.435 -49.778 1.00 97.56 106 ASP A C 1
ATOM 849 O O . ASP A 1 106 ? 42.372 8.630 -48.747 1.00 97.56 106 ASP A O 1
ATOM 853 N N . VAL A 1 107 ? 42.767 7.391 -50.575 1.00 97.69 107 VAL A N 1
ATOM 854 C CA . VAL A 1 107 ? 41.782 6.349 -50.238 1.00 97.69 107 VAL A CA 1
ATOM 855 C C . VAL A 1 107 ? 42.213 5.570 -48.998 1.00 97.69 107 VAL A C 1
ATOM 857 O O . VAL A 1 107 ? 41.394 5.382 -48.102 1.00 97.69 107 VAL A O 1
ATOM 860 N N . ASN A 1 108 ? 43.481 5.167 -48.899 1.00 97.62 108 ASN A N 1
ATOM 861 C CA . ASN A 1 108 ? 43.982 4.439 -47.732 1.00 97.62 108 ASN A CA 1
ATOM 862 C C . ASN A 1 108 ? 43.857 5.264 -46.445 1.00 97.62 108 ASN A C 1
ATOM 864 O O . ASN A 1 108 ? 43.414 4.732 -45.430 1.00 97.62 108 ASN A O 1
ATOM 868 N N . LYS A 1 109 ? 44.160 6.569 -46.494 1.00 97.56 109 LYS A N 1
ATOM 869 C CA . LYS A 1 109 ? 43.949 7.473 -45.349 1.00 97.56 109 LYS A CA 1
ATOM 870 C C . LYS A 1 109 ? 42.485 7.492 -44.908 1.00 97.56 109 LYS A C 1
ATOM 872 O O . LYS A 1 109 ? 42.201 7.301 -43.730 1.00 97.56 109 LYS A O 1
ATOM 877 N N . LYS A 1 110 ? 41.551 7.633 -45.855 1.00 97.94 110 LYS A N 1
ATOM 878 C CA . LYS A 1 110 ? 40.107 7.610 -45.560 1.00 97.94 110 LYS A CA 1
ATOM 879 C C . LYS A 1 110 ? 39.638 6.276 -44.987 1.00 97.94 110 LYS A C 1
ATOM 881 O O . LYS A 1 110 ? 38.774 6.270 -44.118 1.00 97.94 110 LYS A O 1
ATOM 886 N N . VAL A 1 111 ? 40.173 5.154 -45.470 1.00 98.06 111 VAL A N 1
ATOM 887 C CA . VAL A 1 111 ? 39.849 3.829 -44.922 1.00 98.06 111 VAL A CA 1
ATOM 888 C C . VAL A 1 111 ? 40.277 3.750 -43.460 1.00 98.06 111 VAL A C 1
ATOM 890 O O . VAL A 1 111 ? 39.450 3.401 -42.625 1.00 98.06 111 VAL A O 1
ATOM 893 N N . SER A 1 112 ? 41.502 4.166 -43.130 1.00 97.50 112 SER A N 1
ATOM 894 C CA . SER A 1 112 ? 41.971 4.182 -41.739 1.00 97.50 112 SER A CA 1
ATOM 895 C C . SER A 1 112 ? 41.132 5.099 -40.839 1.00 97.50 112 SER A C 1
ATOM 897 O O . SER A 1 112 ? 40.782 4.712 -39.726 1.00 97.50 112 SER A O 1
ATOM 899 N N . GLU A 1 113 ? 40.743 6.283 -41.322 1.00 98.31 113 GLU A N 1
ATOM 900 C CA . GLU A 1 113 ? 39.851 7.191 -40.583 1.00 98.31 113 GLU A CA 1
ATOM 901 C C . GLU A 1 113 ? 38.464 6.572 -40.337 1.00 98.31 113 GLU A C 1
ATOM 903 O O . GLU A 1 113 ? 37.905 6.700 -39.247 1.00 98.31 113 GLU A O 1
ATOM 908 N N . LEU A 1 114 ? 37.895 5.888 -41.336 1.00 98.12 114 LEU A N 1
ATOM 909 C CA . LEU A 1 114 ? 36.601 5.214 -41.209 1.00 98.12 114 LEU A CA 1
ATOM 910 C C . LEU A 1 114 ? 36.667 4.008 -40.267 1.00 98.12 114 LEU A C 1
ATOM 912 O O . LEU A 1 114 ? 35.722 3.778 -39.515 1.00 98.12 114 LEU A O 1
ATOM 916 N N . GLU A 1 115 ? 37.767 3.255 -40.276 1.00 98.12 115 GLU A N 1
ATOM 917 C CA . GLU A 1 115 ? 38.000 2.150 -39.339 1.00 98.12 115 GLU A CA 1
ATOM 918 C C . GLU A 1 115 ? 38.068 2.651 -37.891 1.00 98.12 115 GLU A C 1
ATOM 920 O O . GLU A 1 115 ? 37.452 2.062 -37.000 1.00 98.12 115 GLU A O 1
ATOM 925 N N . GLU A 1 116 ? 38.753 3.770 -37.645 1.00 98.06 116 GLU A N 1
ATOM 926 C CA . GLU A 1 116 ? 38.792 4.396 -36.322 1.00 98.06 116 GLU A CA 1
ATOM 927 C C . GLU A 1 116 ? 37.401 4.881 -35.885 1.00 98.06 116 GLU A C 1
ATOM 929 O O . GLU A 1 116 ? 36.957 4.587 -34.771 1.00 98.06 116 GLU A O 1
ATOM 934 N N . GLN A 1 117 ? 36.670 5.563 -36.772 1.00 98.00 117 GLN A N 1
ATOM 935 C CA . GLN A 1 117 ? 35.300 6.007 -36.496 1.00 98.00 117 GLN A CA 1
ATOM 936 C C . GLN A 1 117 ? 34.362 4.836 -36.187 1.00 98.00 117 GLN A C 1
ATOM 938 O O . GLN A 1 117 ? 33.561 4.926 -35.254 1.00 98.00 117 GLN A O 1
ATOM 943 N N . LEU A 1 118 ? 34.476 3.729 -36.926 1.00 97.81 118 LEU A N 1
ATOM 944 C CA . LEU A 1 118 ? 33.681 2.525 -36.698 1.00 97.81 118 LEU A CA 1
ATOM 945 C C . LEU A 1 118 ? 33.966 1.919 -35.319 1.00 97.81 118 LEU A C 1
ATOM 947 O O . LEU A 1 118 ? 33.030 1.617 -34.579 1.00 97.81 118 LEU A O 1
ATOM 951 N N . ASN A 1 119 ? 35.242 1.792 -34.948 1.00 97.81 119 ASN A N 1
ATOM 952 C CA . A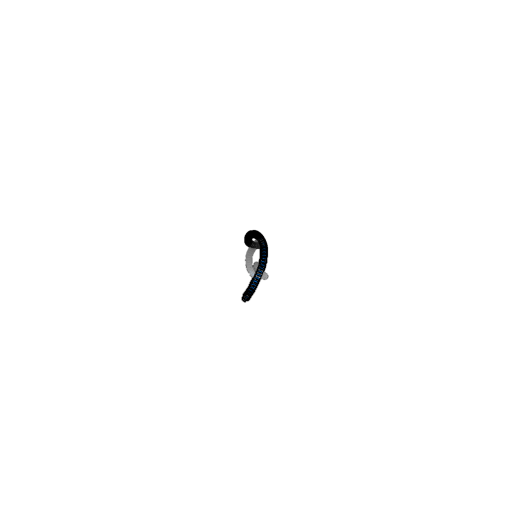SN A 1 119 ? 35.641 1.266 -33.641 1.00 97.81 119 ASN A CA 1
ATOM 953 C C . ASN A 1 119 ? 35.143 2.150 -32.487 1.00 97.81 119 ASN A C 1
ATOM 955 O O . ASN A 1 119 ? 34.650 1.642 -31.473 1.00 97.81 119 ASN A O 1
ATOM 959 N N . ASN A 1 120 ? 35.212 3.472 -32.654 1.00 98.12 120 ASN A N 1
ATOM 960 C CA . ASN A 1 120 ? 34.700 4.430 -31.676 1.00 98.12 120 ASN A CA 1
ATOM 961 C C . ASN A 1 120 ? 33.173 4.331 -31.536 1.00 98.12 120 ASN A C 1
ATOM 963 O O . ASN A 1 120 ? 32.663 4.233 -30.420 1.00 98.12 120 ASN A O 1
ATOM 967 N N . ALA A 1 121 ? 32.440 4.276 -32.652 1.00 97.25 121 ALA A N 1
ATOM 968 C CA . ALA A 1 121 ? 30.985 4.118 -32.647 1.00 97.25 121 ALA A CA 1
ATOM 969 C C . ALA A 1 121 ? 30.549 2.784 -32.017 1.00 97.25 121 ALA A C 1
ATOM 971 O O . ALA A 1 121 ? 29.594 2.741 -31.240 1.00 97.25 121 ALA A O 1
ATOM 972 N N . GLN A 1 122 ? 31.273 1.699 -32.298 1.00 97.75 122 GLN A N 1
ATOM 973 C CA . GLN A 1 122 ? 31.011 0.392 -31.701 1.00 97.75 122 GLN A CA 1
ATOM 974 C C . GLN A 1 122 ? 31.237 0.407 -30.183 1.00 97.75 122 GLN A C 1
ATOM 976 O O . GLN A 1 122 ? 30.420 -0.137 -29.437 1.00 97.75 122 GLN A O 1
ATOM 981 N N . SER A 1 123 ? 32.305 1.060 -29.721 1.00 97.25 123 SER A N 1
ATOM 982 C CA . SER A 1 123 ? 32.599 1.209 -28.290 1.00 97.25 123 SER A CA 1
ATOM 983 C C . SER A 1 123 ? 31.519 2.029 -27.579 1.00 97.25 123 SER A C 1
ATOM 985 O O . SER A 1 123 ? 31.025 1.625 -26.527 1.00 97.25 123 SER A O 1
ATOM 987 N N . GLN A 1 124 ? 31.083 3.133 -28.190 1.00 97.75 124 GLN A N 1
ATOM 988 C CA . GLN A 1 124 ? 30.007 3.969 -27.661 1.00 97.75 124 GLN A CA 1
ATOM 989 C C . GLN A 1 124 ? 28.679 3.201 -27.563 1.00 97.75 124 GLN A C 1
ATOM 991 O O . GLN A 1 124 ? 28.013 3.238 -26.530 1.00 97.75 124 GLN A O 1
ATOM 996 N N . CYS A 1 125 ? 28.332 2.424 -28.592 1.00 97.44 125 CYS A N 1
ATOM 997 C CA . CYS A 1 125 ? 27.129 1.594 -28.587 1.00 97.44 125 CYS A CA 1
ATOM 998 C C . CYS A 1 125 ? 27.138 0.564 -27.440 1.00 97.44 125 CYS A C 1
ATOM 1000 O O . CYS A 1 125 ? 26.115 0.347 -26.791 1.00 97.44 125 CYS A O 1
ATOM 1002 N N . GLN A 1 126 ? 28.290 -0.042 -27.131 1.00 97.69 126 GLN A N 1
ATOM 1003 C CA . GLN A 1 126 ? 28.409 -0.980 -26.006 1.00 97.69 126 GLN A CA 1
ATOM 1004 C C . GLN A 1 126 ? 28.183 -0.309 -24.642 1.00 97.69 126 GLN A C 1
ATOM 1006 O O . GLN A 1 126 ? 27.569 -0.914 -23.754 1.00 97.69 126 GLN A O 1
ATOM 1011 N N . ILE A 1 127 ? 28.648 0.933 -24.476 1.00 97.88 127 ILE A N 1
ATOM 1012 C CA . ILE A 1 127 ? 28.415 1.728 -23.262 1.00 97.88 127 ILE A CA 1
ATOM 1013 C C . ILE A 1 127 ? 26.917 2.006 -23.109 1.00 97.88 127 ILE A C 1
ATOM 1015 O O . ILE A 1 127 ? 26.340 1.676 -22.073 1.00 97.88 127 ILE A O 1
ATOM 1019 N N . GLU A 1 128 ? 26.270 2.513 -24.157 1.00 97.81 128 GLU A N 1
ATOM 1020 C CA . GLU A 1 128 ? 24.839 2.844 -24.141 1.00 97.81 128 GLU A CA 1
ATOM 1021 C C . GLU A 1 128 ? 23.955 1.616 -23.886 1.00 97.81 128 GLU A C 1
ATOM 1023 O O . GLU A 1 128 ? 22.993 1.681 -23.119 1.00 97.81 128 GLU A O 1
ATOM 1028 N N . VAL A 1 129 ? 24.298 0.460 -24.466 1.00 98.12 129 VAL A N 1
ATOM 1029 C CA . VAL A 1 129 ? 23.607 -0.808 -24.179 1.00 98.12 129 VAL A CA 1
ATOM 1030 C C . VAL A 1 129 ? 23.749 -1.188 -22.704 1.00 98.12 129 VAL A C 1
ATOM 1032 O O . VAL A 1 129 ? 22.774 -1.610 -22.079 1.00 98.12 129 VAL A O 1
ATOM 1035 N N . SER A 1 130 ? 24.936 -1.012 -22.124 1.00 97.50 130 SER A N 1
ATOM 1036 C CA . SER A 1 130 ? 25.178 -1.310 -20.710 1.00 97.50 130 SER A CA 1
ATOM 1037 C C . SER A 1 130 ? 24.396 -0.375 -19.781 1.00 97.50 130 SER A C 1
ATOM 1039 O O . SER A 1 130 ? 23.854 -0.821 -18.769 1.00 97.50 130 SER A O 1
ATOM 1041 N N . GLU A 1 131 ? 24.296 0.912 -20.119 1.00 98.25 131 GLU A N 1
ATOM 1042 C CA . GLU A 1 131 ? 23.482 1.886 -19.382 1.00 98.25 131 GLU A CA 1
ATOM 1043 C C . GLU A 1 131 ? 21.989 1.585 -19.493 1.00 98.25 131 GLU A C 1
ATOM 1045 O O . GLU A 1 131 ? 21.286 1.576 -18.481 1.00 98.25 131 GLU A O 1
ATOM 1050 N N . LYS A 1 132 ? 21.507 1.245 -20.693 1.00 98.12 132 LYS A N 1
ATOM 1051 C CA . LYS A 1 132 ? 20.119 0.827 -20.907 1.00 98.12 132 LYS A CA 1
ATOM 1052 C C . LYS A 1 132 ? 19.739 -0.351 -20.005 1.00 98.12 132 LYS A C 1
ATOM 1054 O O . LYS A 1 132 ? 18.685 -0.309 -19.377 1.00 98.12 132 LYS A O 1
ATOM 1059 N N . ILE A 1 133 ? 20.598 -1.369 -19.897 1.00 98.12 133 ILE A N 1
ATOM 1060 C CA . ILE A 1 133 ? 20.356 -2.528 -19.022 1.00 98.12 133 ILE A CA 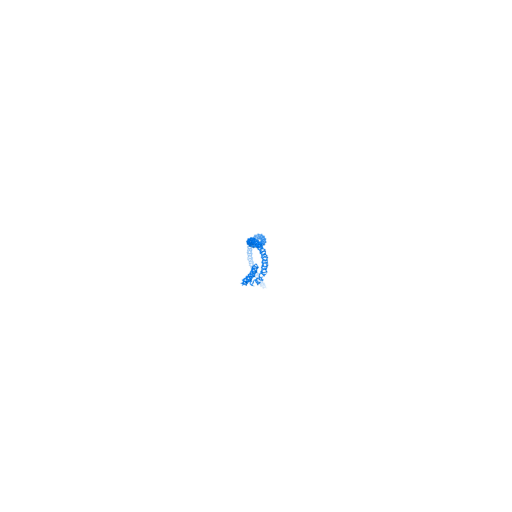1
ATOM 1061 C C . ILE A 1 133 ? 20.233 -2.093 -17.553 1.00 98.12 133 ILE A C 1
ATOM 1063 O O . ILE A 1 133 ? 19.339 -2.567 -16.850 1.00 98.12 133 ILE A O 1
ATOM 1067 N N . LYS A 1 134 ? 21.088 -1.175 -17.081 1.00 98.06 134 LYS A N 1
ATOM 1068 C CA . LYS A 1 134 ? 20.996 -0.637 -15.711 1.00 98.06 134 LYS A CA 1
ATOM 1069 C C . LYS A 1 134 ? 19.674 0.097 -15.485 1.00 98.06 134 LYS A C 1
ATOM 1071 O O . LYS A 1 134 ? 18.991 -0.182 -14.503 1.00 98.06 134 LYS A O 1
ATOM 1076 N N . PHE A 1 135 ? 19.267 0.959 -16.417 1.00 98.25 135 PHE A N 1
ATOM 1077 C CA . PHE A 1 135 ? 17.987 1.664 -16.319 1.00 98.25 135 PHE A CA 1
ATOM 1078 C C . PHE A 1 135 ? 16.784 0.716 -16.347 1.00 98.25 135 PHE A C 1
ATOM 1080 O O . PHE A 1 135 ? 15.815 0.932 -15.623 1.00 98.25 135 PHE A O 1
ATOM 1087 N N . GLU A 1 136 ? 16.825 -0.355 -17.141 1.00 98.00 136 GLU A N 1
ATOM 1088 C CA . GLU A 1 136 ? 15.769 -1.373 -17.149 1.00 98.00 136 GLU A CA 1
ATOM 1089 C C . GLU A 1 136 ? 15.667 -2.103 -15.799 1.00 98.00 136 GLU A C 1
ATOM 1091 O O . GLU A 1 136 ? 14.555 -2.350 -15.320 1.00 98.00 136 GLU A O 1
ATOM 1096 N N . GLN A 1 137 ? 16.800 -2.393 -15.150 1.00 97.75 137 GLN A N 1
ATOM 1097 C CA . GLN A 1 137 ? 16.829 -2.970 -13.801 1.00 97.75 137 GLN A CA 1
ATOM 1098 C C . GLN A 1 137 ? 16.249 -2.006 -12.756 1.00 97.75 137 GLN A C 1
ATOM 1100 O O . GLN A 1 137 ? 15.377 -2.402 -11.982 1.00 97.75 137 GLN A O 1
ATOM 1105 N N . GLU A 1 138 ? 16.670 -0.738 -12.765 1.00 98.06 138 GLU A N 1
ATOM 1106 C CA . GLU A 1 138 ? 16.152 0.311 -11.871 1.00 98.06 138 GLU A CA 1
ATOM 1107 C C . GLU A 1 138 ? 14.653 0.572 -12.077 1.00 98.06 138 GLU A C 1
ATOM 1109 O O . GLU A 1 138 ? 13.895 0.780 -11.125 1.00 98.06 138 GLU A O 1
ATOM 1114 N N . LEU A 1 139 ? 14.180 0.518 -13.322 1.00 97.88 139 LEU A N 1
ATOM 1115 C CA . LEU A 1 139 ? 12.758 0.619 -13.629 1.00 97.88 139 LEU A CA 1
ATOM 1116 C C . LEU A 1 139 ? 11.982 -0.578 -13.062 1.00 97.88 139 LEU A C 1
ATOM 1118 O O . LEU A 1 139 ? 10.868 -0.409 -12.560 1.00 97.88 139 LEU A O 1
ATOM 1122 N N . GLY A 1 140 ? 12.556 -1.782 -13.133 1.00 97.81 140 GLY A N 1
ATOM 1123 C CA . GLY A 1 140 ? 11.992 -2.993 -12.539 1.00 97.81 140 GLY A CA 1
ATOM 1124 C C . GLY A 1 140 ? 11.829 -2.876 -11.023 1.00 97.81 140 GLY A C 1
ATOM 1125 O O . GLY A 1 140 ? 10.726 -3.077 -10.509 1.00 97.81 140 GLY A O 1
ATOM 1126 N N . THR A 1 141 ? 12.888 -2.474 -10.315 1.00 97.88 141 THR A N 1
ATOM 1127 C CA . THR A 1 141 ? 12.849 -2.282 -8.855 1.00 97.88 141 THR A CA 1
ATOM 1128 C C . THR A 1 141 ? 11.876 -1.174 -8.453 1.00 97.88 141 THR A C 1
ATOM 1130 O O . THR A 1 141 ? 11.100 -1.342 -7.514 1.00 97.88 141 THR A O 1
ATOM 1133 N N . THR A 1 142 ? 11.822 -0.077 -9.214 1.00 97.62 142 THR A N 1
ATOM 1134 C CA . THR A 1 142 ? 10.874 1.022 -8.974 1.00 97.62 142 THR A CA 1
ATOM 1135 C C . THR A 1 142 ? 9.419 0.572 -9.137 1.00 97.62 142 THR A C 1
ATOM 1137 O O . THR A 1 142 ? 8.561 0.935 -8.331 1.00 97.62 142 THR A O 1
ATOM 1140 N N . LYS A 1 143 ? 9.113 -0.253 -10.150 1.00 97.75 143 LYS A N 1
ATOM 1141 C CA . LYS A 1 143 ? 7.767 -0.823 -10.332 1.00 97.75 143 LYS A CA 1
ATOM 1142 C C . LYS A 1 143 ? 7.369 -1.729 -9.170 1.00 97.75 143 LYS A C 1
ATOM 1144 O O . LYS A 1 143 ? 6.218 -1.670 -8.739 1.00 97.75 143 LYS A O 1
ATOM 1149 N N . GLN A 1 144 ? 8.301 -2.534 -8.662 1.00 97.56 144 GLN A N 1
ATOM 1150 C CA . GLN A 1 144 ? 8.056 -3.379 -7.496 1.00 97.56 144 GLN A CA 1
ATOM 1151 C C . GLN A 1 144 ? 7.770 -2.534 -6.247 1.00 97.56 144 GLN A C 1
ATOM 1153 O O . GLN A 1 144 ? 6.745 -2.740 -5.602 1.00 97.56 144 GLN A O 1
ATOM 1158 N N . ALA A 1 145 ? 8.596 -1.523 -5.967 1.00 97.38 145 ALA A N 1
ATOM 1159 C CA . ALA A 1 145 ? 8.382 -0.616 -4.838 1.00 97.38 145 ALA A CA 1
ATOM 1160 C C . ALA A 1 145 ? 7.026 0.114 -4.919 1.00 97.38 145 ALA A C 1
ATOM 1162 O O . ALA A 1 145 ? 6.353 0.319 -3.909 1.00 97.38 145 ALA A O 1
ATOM 1163 N N . LEU A 1 146 ? 6.579 0.479 -6.127 1.00 97.62 146 LEU A N 1
ATOM 1164 C CA . LEU A 1 146 ? 5.257 1.077 -6.329 1.00 97.62 146 LEU A CA 1
ATOM 1165 C C . LEU A 1 146 ? 4.114 0.094 -6.026 1.00 97.62 146 LEU A C 1
ATOM 1167 O O . LEU A 1 146 ? 3.081 0.510 -5.502 1.00 97.62 146 LEU A O 1
ATOM 1171 N N . ALA A 1 147 ? 4.278 -1.188 -6.358 1.00 97.19 147 ALA A N 1
ATOM 1172 C CA . ALA A 1 147 ? 3.297 -2.220 -6.031 1.00 97.19 147 ALA A CA 1
ATOM 1173 C C . ALA A 1 147 ? 3.214 -2.455 -4.514 1.00 97.19 147 ALA A C 1
ATOM 1175 O O . ALA A 1 147 ? 2.115 -2.470 -3.967 1.00 97.19 147 ALA A O 1
ATOM 1176 N N . GLU A 1 148 ? 4.359 -2.536 -3.832 1.00 97.62 148 GLU A N 1
ATOM 1177 C CA . GLU A 1 148 ? 4.436 -2.656 -2.368 1.00 97.62 148 GLU A CA 1
ATOM 1178 C C . GLU A 1 148 ? 3.787 -1.455 -1.665 1.00 97.62 148 GLU A C 1
ATOM 1180 O O . GLU A 1 148 ? 3.039 -1.620 -0.703 1.00 97.62 148 GLU A O 1
ATOM 1185 N N . LYS A 1 149 ? 3.996 -0.237 -2.183 1.00 97.94 149 LYS A N 1
ATOM 1186 C CA . LYS A 1 149 ? 3.333 0.964 -1.658 1.00 97.94 149 LYS A CA 1
ATOM 1187 C C . LYS A 1 149 ? 1.804 0.867 -1.741 1.00 97.94 149 LYS A C 1
ATOM 1189 O O . LYS A 1 149 ? 1.136 1.239 -0.782 1.00 97.94 149 LYS A O 1
ATOM 1194 N N . ARG A 1 150 ? 1.253 0.387 -2.862 1.00 96.94 150 ARG A N 1
ATOM 1195 C CA . ARG A 1 150 ? -0.205 0.229 -3.026 1.00 96.94 150 ARG A CA 1
ATOM 1196 C C . ARG A 1 150 ? -0.778 -0.792 -2.048 1.00 96.94 150 ARG A C 1
ATOM 1198 O O . ARG A 1 150 ? -1.801 -0.523 -1.434 1.00 96.94 150 ARG A O 1
ATOM 1205 N N . ASP A 1 151 ? -0.088 -1.914 -1.854 1.00 97.94 151 ASP A N 1
ATOM 1206 C CA . ASP A 1 151 ? -0.499 -2.923 -0.873 1.00 97.94 151 ASP A CA 1
ATOM 1207 C C . ASP A 1 151 ? -0.523 -2.348 0.556 1.00 97.94 151 ASP A C 1
ATOM 1209 O O . ASP A 1 151 ? -1.475 -2.555 1.308 1.00 97.94 151 ASP A O 1
ATOM 1213 N N . LEU A 1 152 ? 0.473 -1.531 0.918 1.00 97.88 152 LEU A N 1
ATOM 1214 C CA . LEU A 1 152 ? 0.482 -0.827 2.204 1.00 97.88 152 LEU A CA 1
ATOM 1215 C C . LEU A 1 152 ? -0.666 0.187 2.341 1.00 97.88 152 LEU A C 1
ATOM 1217 O O . LEU A 1 152 ? -1.239 0.306 3.425 1.00 97.88 152 LEU A O 1
ATOM 1221 N N . GLU A 1 153 ? -1.020 0.913 1.278 1.00 97.38 153 GLU A N 1
ATOM 1222 C CA . GLU A 1 153 ? -2.170 1.833 1.269 1.00 97.38 153 GLU A CA 1
ATOM 1223 C C . GLU A 1 153 ? -3.498 1.085 1.499 1.00 97.38 153 GLU A C 1
ATOM 1225 O O . GLU A 1 153 ? -4.341 1.539 2.286 1.00 97.38 153 GLU A O 1
ATOM 1230 N N . ASP A 1 154 ? -3.655 -0.099 0.903 1.00 97.69 154 ASP A N 1
ATOM 1231 C CA . ASP A 1 154 ? -4.813 -0.970 1.123 1.00 97.69 154 ASP A CA 1
ATOM 1232 C C . ASP A 1 154 ? -4.857 -1.494 2.569 1.00 97.69 154 ASP A C 1
ATOM 1234 O O . ASP A 1 154 ? -5.902 -1.427 3.225 1.00 97.69 154 ASP A O 1
ATOM 1238 N N . GLN A 1 155 ? -3.720 -1.940 3.118 1.00 97.94 155 GLN A N 1
ATOM 1239 C CA . GLN A 1 155 ? -3.622 -2.375 4.518 1.00 97.94 155 GLN A CA 1
ATOM 1240 C C . GLN A 1 155 ? -3.956 -1.247 5.507 1.00 97.94 155 GLN A C 1
ATOM 1242 O O . GLN A 1 155 ? -4.640 -1.477 6.509 1.00 97.94 155 GLN A O 1
ATOM 1247 N N . ILE A 1 156 ? -3.501 -0.017 5.244 1.00 97.88 156 ILE A N 1
ATOM 1248 C CA . ILE A 1 156 ? -3.839 1.156 6.065 1.00 97.88 156 ILE A CA 1
ATOM 1249 C C . ILE A 1 156 ? -5.349 1.402 6.036 1.00 97.88 156 ILE A C 1
ATOM 1251 O O . ILE A 1 156 ? -5.956 1.589 7.092 1.00 97.88 156 ILE A O 1
ATOM 1255 N N . SER A 1 157 ? -5.962 1.348 4.853 1.00 97.38 157 SER A N 1
ATOM 1256 C CA . SER A 1 157 ? -7.405 1.551 4.686 1.00 97.38 157 SER A CA 1
ATOM 1257 C C . SER A 1 157 ? -8.222 0.498 5.446 1.00 97.38 157 SER A C 1
ATOM 1259 O O . SER A 1 157 ? -9.197 0.831 6.123 1.00 97.38 157 SER A O 1
ATOM 1261 N N . GLN A 1 158 ? -7.793 -0.769 5.411 1.00 98.00 158 GLN A N 1
ATOM 1262 C CA . GLN A 1 158 ? -8.416 -1.849 6.185 1.00 98.00 158 GLN A CA 1
ATOM 1263 C C . GLN A 1 158 ? -8.320 -1.599 7.695 1.00 98.00 158 GLN A C 1
ATOM 1265 O O . GLN A 1 158 ? -9.333 -1.673 8.394 1.00 98.00 158 GLN A O 1
ATOM 1270 N N . ARG A 1 159 ? -7.138 -1.223 8.202 1.00 97.81 159 ARG A N 1
ATOM 1271 C CA . ARG A 1 159 ? -6.953 -0.916 9.631 1.00 97.81 159 ARG A CA 1
ATOM 1272 C C . ARG A 1 159 ? -7.769 0.289 10.088 1.00 97.81 159 ARG A C 1
ATOM 1274 O O . ARG A 1 159 ? -8.312 0.267 11.188 1.00 97.81 159 ARG A O 1
ATOM 1281 N N . GLN A 1 160 ? -7.903 1.319 9.255 1.00 97.56 160 GLN A N 1
ATOM 1282 C CA . GLN A 1 160 ? -8.767 2.465 9.555 1.00 97.56 160 GLN A CA 1
ATOM 1283 C C . GLN A 1 160 ? -10.238 2.044 9.673 1.00 97.56 160 GLN A C 1
ATOM 1285 O O . GLN A 1 160 ? -10.934 2.478 10.591 1.00 97.56 160 GLN A O 1
ATOM 1290 N N . ALA A 1 161 ? -10.714 1.158 8.792 1.00 97.56 161 ALA A N 1
ATOM 1291 C CA . ALA A 1 161 ? -12.070 0.620 8.879 1.00 97.56 161 ALA A CA 1
ATOM 1292 C C . ALA A 1 161 ? -12.283 -0.228 10.148 1.00 97.56 161 ALA A C 1
ATOM 1294 O O . ALA A 1 161 ? -13.343 -0.156 10.773 1.00 97.56 161 ALA A O 1
ATOM 1295 N N . GLU A 1 162 ? -11.285 -1.014 10.556 1.00 98.25 162 GLU A N 1
ATOM 1296 C CA . GLU A 1 162 ? -11.313 -1.761 11.820 1.00 98.25 162 GLU A CA 1
ATOM 1297 C C . GLU A 1 162 ? -11.324 -0.836 13.042 1.00 98.25 162 GLU A C 1
ATOM 1299 O O . GLU A 1 162 ? -12.103 -1.061 13.970 1.00 98.25 162 GLU A O 1
ATOM 1304 N N . GLU A 1 163 ? -10.532 0.239 13.034 1.00 98.12 163 GLU A N 1
ATOM 1305 C CA . GLU A 1 163 ? -10.509 1.231 14.114 1.00 98.12 163 GLU A CA 1
ATOM 1306 C C . GLU A 1 163 ? -11.887 1.882 14.314 1.00 98.12 163 GLU A C 1
ATOM 1308 O O . GLU A 1 163 ? -12.339 2.041 15.450 1.00 98.12 163 GLU A O 1
ATOM 1313 N N . VAL A 1 164 ? -12.588 2.216 13.224 1.00 98.06 164 VAL A N 1
ATOM 1314 C CA . VAL A 1 164 ? -13.956 2.758 13.288 1.00 98.06 164 VAL A CA 1
ATOM 1315 C C . VAL A 1 164 ? -14.912 1.753 13.933 1.00 98.06 164 VAL A C 1
ATOM 1317 O O . VAL A 1 164 ? -15.616 2.109 14.879 1.00 98.06 164 VAL A O 1
ATOM 1320 N N . LYS A 1 165 ? -14.882 0.483 13.506 1.00 97.88 165 LYS A N 1
ATOM 1321 C CA . LYS A 1 165 ? -15.717 -0.575 14.103 1.00 97.88 165 LYS A CA 1
ATOM 1322 C C . LYS A 1 165 ? -15.436 -0.756 15.596 1.00 97.88 165 LYS A C 1
ATOM 1324 O O . LYS A 1 165 ? -16.368 -0.893 16.387 1.00 97.88 165 LYS A O 1
ATOM 1329 N N . LEU A 1 166 ? -14.165 -0.732 16.002 1.00 98.19 166 LEU A N 1
ATOM 1330 C CA . LEU A 1 166 ? -13.779 -0.838 17.412 1.00 98.19 166 LEU A CA 1
ATOM 1331 C C . LEU A 1 166 ? -14.255 0.369 18.232 1.00 98.19 166 LEU A C 1
ATOM 1333 O O . LEU A 1 166 ? -14.709 0.197 19.364 1.00 98.19 166 LEU A O 1
ATOM 1337 N N . LYS A 1 167 ? -14.206 1.586 17.675 1.00 97.69 167 LYS A N 1
ATOM 1338 C CA . LYS A 1 167 ? -14.759 2.787 18.327 1.00 97.69 167 LYS A CA 1
ATOM 1339 C C . LYS A 1 167 ? -16.268 2.672 18.544 1.00 97.69 167 LYS A C 1
ATOM 1341 O O . LYS A 1 167 ? -16.738 2.948 19.646 1.00 97.69 167 LYS A O 1
ATOM 1346 N N . GLU A 1 168 ? -17.013 2.215 17.540 1.00 98.00 168 GLU A N 1
ATOM 1347 C CA . GLU A 1 168 ? -18.460 1.984 17.651 1.00 98.00 168 GLU A CA 1
ATOM 1348 C C . GLU A 1 168 ? -18.793 0.925 18.713 1.00 98.00 168 GLU A C 1
ATOM 1350 O O . GLU A 1 168 ? -19.685 1.123 19.543 1.00 98.00 168 GLU A O 1
ATOM 1355 N N . GLN A 1 169 ? -18.042 -0.182 18.741 1.00 98.00 169 GLN A N 1
ATOM 1356 C CA . GLN A 1 169 ? -18.187 -1.218 19.767 1.00 98.00 169 GLN A CA 1
ATOM 1357 C C . GLN A 1 169 ? -17.896 -0.680 21.173 1.00 98.00 169 GLN A C 1
ATOM 1359 O O . GLN A 1 169 ? -18.658 -0.957 22.102 1.00 98.00 169 GLN A O 1
ATOM 1364 N N . ASN A 1 170 ? -16.844 0.123 21.336 1.00 98.25 170 ASN A N 1
ATOM 1365 C CA . ASN A 1 170 ? -16.501 0.733 22.619 1.00 98.25 170 ASN A CA 1
ATOM 1366 C C . ASN A 1 170 ? -17.584 1.697 23.116 1.00 98.25 170 ASN A C 1
ATOM 1368 O O . ASN A 1 170 ? -17.949 1.641 24.290 1.00 98.25 170 ASN A O 1
ATOM 1372 N N . GLU A 1 171 ? -18.151 2.535 22.246 1.00 98.25 171 GLU A N 1
ATOM 1373 C CA . GLU A 1 171 ? -19.273 3.404 22.626 1.00 98.25 171 GLU A CA 1
ATOM 1374 C C . GLU A 1 171 ? -20.530 2.596 22.990 1.00 98.25 171 GLU A C 1
ATOM 1376 O O . GLU A 1 171 ? -21.228 2.914 23.956 1.00 98.25 171 GLU A O 1
ATOM 1381 N N . SER A 1 172 ? -20.797 1.487 22.294 1.00 98.19 172 SER A N 1
ATOM 1382 C CA . SER A 1 172 ? -21.881 0.569 22.668 1.00 98.19 172 SER A CA 1
ATOM 1383 C C . SER A 1 172 ? -21.678 -0.033 24.066 1.00 98.19 172 SER A C 1
ATOM 1385 O O . SER A 1 172 ? -22.589 -0.010 24.901 1.00 98.19 172 SER A O 1
ATOM 1387 N N . LEU A 1 173 ? -20.466 -0.516 24.359 1.00 98.44 173 LEU A N 1
ATOM 1388 C CA . LEU A 1 173 ? -20.114 -1.069 25.669 1.00 98.44 173 LEU A CA 1
ATOM 1389 C C . LEU A 1 173 ? -20.210 -0.020 26.776 1.00 98.44 173 LEU A C 1
ATOM 1391 O O . LEU A 1 173 ? -20.789 -0.296 27.825 1.00 98.44 173 LEU A O 1
ATOM 1395 N N . LYS A 1 174 ? -19.717 1.193 26.529 1.00 98.38 174 LYS A N 1
ATOM 1396 C CA . LYS A 1 174 ? -19.813 2.319 27.464 1.00 98.38 174 LYS A CA 1
ATOM 1397 C C . LYS A 1 174 ? -21.266 2.647 27.806 1.00 98.38 174 LYS A C 1
ATOM 1399 O O . LYS A 1 174 ? -21.613 2.779 28.976 1.00 98.38 174 LYS A O 1
ATOM 1404 N N . ASN A 1 175 ? -22.144 2.682 26.805 1.00 98.06 175 ASN A N 1
ATOM 1405 C CA . ASN A 1 175 ? -23.577 2.873 27.025 1.00 98.06 175 ASN A CA 1
ATOM 1406 C C . ASN A 1 175 ? -24.202 1.737 27.845 1.00 98.06 175 ASN A C 1
ATOM 1408 O O . ASN A 1 175 ? -25.058 1.989 28.695 1.00 98.06 175 ASN A O 1
ATOM 1412 N N . LYS A 1 176 ? -23.778 0.488 27.620 1.00 98.06 176 LYS A N 1
ATOM 1413 C CA . LYS A 1 176 ? -24.239 -0.663 28.408 1.00 98.06 176 LYS A CA 1
ATOM 1414 C C . LYS A 1 176 ? -23.785 -0.574 29.867 1.00 98.06 176 LYS A C 1
ATOM 1416 O O . LYS A 1 176 ? -24.594 -0.836 30.752 1.00 98.06 176 LYS A O 1
ATOM 1421 N N . ILE A 1 177 ? -22.540 -0.168 30.113 1.00 98.25 177 ILE A N 1
ATOM 1422 C CA . ILE A 1 177 ? -22.004 0.057 31.463 1.00 98.25 177 ILE A CA 1
ATOM 1423 C C . ILE A 1 177 ? -22.826 1.126 32.186 1.00 98.25 177 ILE A C 1
ATOM 1425 O O . ILE A 1 177 ? -23.359 0.844 33.253 1.00 98.25 177 ILE A O 1
ATOM 1429 N N . ASN A 1 178 ? -23.042 2.289 31.564 1.00 98.12 178 ASN A N 1
ATOM 1430 C CA . ASN A 1 178 ? -23.823 3.374 32.167 1.00 98.12 178 ASN A CA 1
ATOM 1431 C C . ASN A 1 178 ? -25.251 2.934 32.550 1.00 98.12 178 ASN A C 1
ATOM 1433 O O . ASN A 1 178 ? -25.776 3.335 33.588 1.00 98.12 178 ASN A O 1
ATOM 1437 N N . ARG A 1 179 ? -25.894 2.095 31.723 1.00 98.19 179 ARG A N 1
ATOM 1438 C CA . ARG A 1 179 ? -27.220 1.529 32.036 1.00 98.19 179 ARG A CA 1
ATOM 1439 C C . ARG A 1 179 ? -27.169 0.614 33.257 1.00 98.19 179 ARG A C 1
ATOM 1441 O O . ARG A 1 179 ? -27.974 0.787 34.167 1.00 98.19 179 ARG A O 1
ATOM 1448 N N . LEU A 1 180 ? -26.207 -0.309 33.293 1.00 98.25 180 LEU A N 1
ATOM 1449 C CA . LEU A 1 180 ? -26.028 -1.235 34.414 1.00 98.25 180 LEU A CA 1
ATOM 1450 C C . LEU A 1 180 ? -25.704 -0.497 35.720 1.00 98.25 180 LEU A C 1
ATOM 1452 O O . LEU A 1 180 ? -26.239 -0.842 36.768 1.00 98.25 180 LEU A O 1
ATOM 1456 N N . GLU A 1 181 ? -24.881 0.550 35.673 1.00 98.06 181 GLU A N 1
ATOM 1457 C CA . GLU A 1 181 ? -24.607 1.400 36.838 1.00 98.06 181 GLU A CA 1
ATOM 1458 C C . GLU A 1 181 ? -25.881 2.084 37.364 1.00 98.06 181 GLU A C 1
ATOM 1460 O O . GLU A 1 181 ? -26.108 2.154 38.579 1.00 98.06 181 GLU A O 1
ATOM 1465 N N . GLY A 1 182 ? -26.755 2.533 36.456 1.00 97.88 182 GLY A N 1
ATOM 1466 C CA . GLY A 1 182 ? -28.077 3.059 36.797 1.00 97.88 182 GLY A CA 1
ATOM 1467 C C . GLY A 1 182 ? -28.975 2.016 37.470 1.00 97.88 182 GLY A C 1
ATOM 1468 O O . GLY A 1 182 ? -29.569 2.290 38.515 1.00 97.88 182 GLY A O 1
ATOM 1469 N N . GLU A 1 183 ? -29.037 0.804 36.916 1.00 98.25 183 GLU A N 1
ATOM 1470 C CA . GLU A 1 183 ? -29.794 -0.319 37.487 1.00 98.25 183 GLU A CA 1
ATOM 1471 C C . GLU A 1 183 ? -29.296 -0.688 38.891 1.00 98.25 183 GLU A C 1
ATOM 1473 O O . GLU A 1 183 ? -30.096 -0.808 39.821 1.00 98.25 183 GLU A O 1
ATOM 1478 N N . VAL A 1 184 ? -27.977 -0.779 39.086 1.00 98.25 184 VAL A N 1
ATOM 1479 C CA . VAL A 1 184 ? -27.362 -1.051 40.397 1.00 98.25 184 VAL A CA 1
ATOM 1480 C C . VAL A 1 184 ? -27.729 0.027 41.416 1.00 98.25 184 VAL A C 1
ATOM 1482 O O . VAL A 1 184 ? -28.039 -0.284 42.569 1.00 98.25 184 VAL A O 1
ATOM 1485 N N . THR A 1 185 ? -27.723 1.295 41.007 1.00 97.81 185 THR A N 1
ATOM 1486 C CA . THR A 1 185 ? -28.088 2.416 41.884 1.00 97.81 185 THR A CA 1
ATOM 1487 C C . THR A 1 185 ? -29.548 2.324 42.332 1.00 97.81 185 THR A C 1
ATOM 1489 O O . THR A 1 185 ? -29.844 2.505 43.518 1.00 97.81 185 THR A O 1
ATOM 1492 N N . THR A 1 186 ? -30.452 1.985 41.409 1.00 97.94 186 THR A N 1
ATOM 1493 C CA . THR A 1 186 ? -31.876 1.764 41.703 1.00 97.94 186 THR A CA 1
ATOM 1494 C C . THR A 1 186 ? -32.071 0.592 42.662 1.00 97.94 186 THR A C 1
ATOM 1496 O O . THR A 1 186 ? -32.671 0.771 43.722 1.00 97.94 186 THR A O 1
ATOM 1499 N N . LEU A 1 187 ? -31.476 -0.5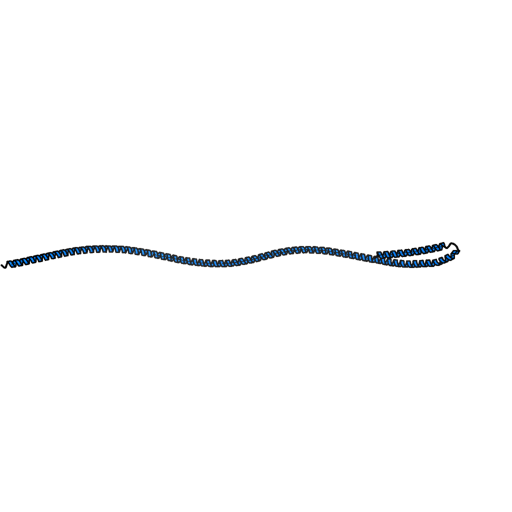67 42.366 1.00 98.31 187 LEU A N 1
ATOM 1500 C CA . LEU A 1 187 ? -31.567 -1.758 43.218 1.00 98.31 187 LEU A CA 1
ATOM 1501 C C . LEU A 1 187 ? -31.028 -1.505 44.627 1.00 98.31 187 LEU A C 1
ATOM 1503 O O . LEU A 1 187 ? -31.612 -1.949 45.613 1.00 98.31 187 LEU A O 1
ATOM 1507 N N . LYS A 1 188 ? -29.937 -0.743 44.758 1.00 98.00 188 LYS A N 1
ATOM 1508 C CA . LYS A 1 188 ? -29.382 -0.377 46.066 1.00 98.00 188 LYS A CA 1
ATOM 1509 C C . LYS A 1 188 ? -30.360 0.468 46.889 1.00 98.00 188 LYS A C 1
ATOM 1511 O O . LYS A 1 188 ? -30.456 0.289 48.104 1.00 98.00 188 LYS A O 1
ATOM 1516 N N . LYS A 1 189 ? -31.095 1.378 46.242 1.00 97.50 189 LYS A N 1
ATOM 1517 C CA . LYS A 1 189 ? -32.129 2.195 46.893 1.00 97.50 189 LYS A CA 1
ATOM 1518 C C . LYS A 1 189 ? -33.320 1.341 47.329 1.00 97.50 189 LYS A C 1
ATOM 1520 O O . LYS A 1 189 ? -33.763 1.470 48.470 1.00 97.50 189 LYS A O 1
ATOM 1525 N N . GLU A 1 190 ? -33.801 0.463 46.454 1.00 97.88 190 GLU A N 1
ATOM 1526 C CA . GLU A 1 190 ? -34.888 -0.477 46.754 1.00 97.88 190 GLU A CA 1
ATOM 1527 C C . GLU A 1 190 ? -34.516 -1.411 47.907 1.00 97.88 190 GLU A C 1
ATOM 1529 O O . GLU A 1 190 ? -35.286 -1.562 48.854 1.00 97.88 190 GLU A O 1
ATOM 1534 N N . TYR A 1 191 ? -33.295 -1.952 47.904 1.00 97.81 191 TYR A N 1
ATOM 1535 C CA . TYR A 1 191 ? -32.779 -2.763 49.003 1.00 97.81 191 TYR A CA 1
ATOM 1536 C C . TYR A 1 191 ? -32.829 -2.011 50.342 1.00 97.81 191 TYR A C 1
ATOM 1538 O O . TYR A 1 191 ? -33.308 -2.554 51.336 1.00 97.81 191 TYR A O 1
ATOM 1546 N N . GLY A 1 192 ? -32.415 -0.739 50.376 1.00 97.06 192 GLY A N 1
ATOM 1547 C CA . GLY A 1 192 ? -32.515 0.091 51.582 1.00 97.06 192 GLY A CA 1
ATOM 1548 C C . GLY A 1 192 ? -33.962 0.307 52.056 1.00 97.06 192 GLY A C 1
ATOM 1549 O O . GLY A 1 192 ? -34.245 0.276 53.259 1.00 97.06 192 GLY A O 1
ATOM 1550 N N . GLN A 1 193 ? -34.908 0.476 51.129 1.00 97.56 193 GLN A N 1
ATOM 1551 C CA . GLN A 1 193 ? -36.336 0.585 51.450 1.00 97.56 193 GLN A CA 1
ATOM 1552 C C . GLN A 1 193 ? -36.898 -0.724 52.017 1.00 97.56 193 GLN A C 1
ATOM 1554 O O . GLN A 1 193 ? -37.589 -0.708 53.038 1.00 97.56 193 GLN A O 1
ATOM 1559 N N . VAL A 1 194 ? -36.559 -1.861 51.411 1.00 97.62 194 VAL A N 1
ATOM 1560 C CA . VAL A 1 194 ? -36.954 -3.185 51.908 1.00 97.62 194 VAL A CA 1
ATOM 1561 C C . VAL A 1 194 ? -36.351 -3.442 53.288 1.00 97.62 194 VAL A C 1
ATOM 1563 O O . VAL A 1 194 ? -37.068 -3.845 54.201 1.00 97.62 194 VAL A O 1
ATOM 1566 N N . GLN A 1 195 ? -35.068 -3.134 53.487 1.00 97.69 195 GLN A N 1
ATOM 1567 C CA . GLN A 1 195 ? -34.388 -3.296 54.772 1.00 97.69 195 GLN A CA 1
ATOM 1568 C C . GLN A 1 195 ? -35.051 -2.462 55.879 1.00 97.69 195 GLN A C 1
ATOM 1570 O O . GLN A 1 195 ? -35.324 -2.970 56.968 1.00 97.69 195 GLN A O 1
ATOM 1575 N N . SER A 1 196 ? -35.341 -1.185 55.610 1.00 96.12 196 SER A N 1
ATOM 1576 C CA . SER A 1 196 ? -36.015 -0.311 56.580 1.00 96.12 196 SER A CA 1
ATOM 1577 C C . SER A 1 196 ? -37.431 -0.792 56.910 1.00 96.12 196 SER A C 1
ATOM 1579 O O . SER A 1 196 ? -37.805 -0.822 58.085 1.00 96.12 196 SER A O 1
ATOM 1581 N N . SER A 1 197 ? -38.182 -1.249 55.905 1.00 96.81 197 SER A N 1
ATOM 1582 C CA . SER A 1 197 ? -39.506 -1.856 56.084 1.00 96.81 197 SER A CA 1
ATOM 1583 C C . SER A 1 197 ? -39.430 -3.130 56.932 1.00 96.81 197 SER A C 1
ATOM 1585 O O . SER A 1 197 ? -40.223 -3.303 57.856 1.00 96.81 197 SER A O 1
ATOM 1587 N N . GLY A 1 198 ? -38.427 -3.980 56.693 1.00 96.31 198 GLY A N 1
ATOM 1588 C CA . GLY A 1 198 ? -38.149 -5.168 57.502 1.00 96.31 198 GLY A CA 1
ATOM 1589 C C . GLY A 1 198 ? -37.896 -4.828 58.973 1.00 96.31 198 GLY A C 1
ATOM 1590 O O . GLY A 1 198 ? -38.524 -5.410 59.855 1.00 96.31 198 GLY A O 1
ATOM 1591 N N . CYS A 1 199 ? -37.068 -3.815 59.256 1.00 95.31 199 CYS A N 1
ATOM 1592 C CA . CYS A 1 199 ? -36.847 -3.320 60.621 1.00 95.31 199 CYS A CA 1
ATOM 1593 C C . CYS A 1 199 ? -38.136 -2.824 61.296 1.00 95.31 199 CYS A C 1
ATOM 1595 O O . CYS A 1 199 ? -38.334 -3.047 62.491 1.00 95.31 199 CYS A O 1
ATOM 1597 N N . GLN A 1 200 ? -39.014 -2.135 60.562 1.00 96.69 200 GLN A N 1
ATOM 1598 C CA . GLN A 1 200 ? -40.295 -1.666 61.101 1.00 96.69 200 GLN A CA 1
ATOM 1599 C C . GLN A 1 200 ? -41.243 -2.827 61.413 1.00 96.69 200 GLN A C 1
ATOM 1601 O O . GLN A 1 200 ? -41.857 -2.843 62.480 1.00 96.69 200 GLN A O 1
ATOM 1606 N N . LEU A 1 201 ? -41.345 -3.805 60.509 1.00 96.62 201 LEU A N 1
ATOM 1607 C CA . LEU A 1 201 ? -42.155 -5.003 60.724 1.00 96.62 201 LEU A CA 1
ATOM 1608 C C . LEU A 1 201 ? -41.644 -5.818 61.912 1.00 96.62 201 LEU A C 1
ATOM 1610 O O . LEU A 1 201 ? -42.452 -6.244 62.730 1.00 96.62 201 LEU A O 1
ATOM 1614 N N . GLN A 1 202 ? -40.324 -5.950 62.073 1.00 97.12 202 GLN A N 1
ATOM 1615 C CA . GLN A 1 202 ? -39.738 -6.629 63.229 1.00 97.12 202 GLN A CA 1
ATOM 1616 C C . GLN A 1 202 ? -40.120 -5.950 64.553 1.00 97.12 202 GLN A C 1
ATOM 1618 O O . GLN A 1 202 ? -40.450 -6.630 65.520 1.00 97.12 202 GLN A O 1
ATOM 1623 N N . LYS A 1 203 ? -40.122 -4.610 64.612 1.00 96.69 203 LYS A N 1
ATOM 1624 C CA . LYS A 1 203 ? -40.568 -3.878 65.812 1.00 96.69 203 LYS A CA 1
ATOM 1625 C C . LYS A 1 203 ? -42.038 -4.149 66.128 1.00 96.69 203 LYS A C 1
ATOM 1627 O O . LYS A 1 203 ? -42.354 -4.471 67.269 1.00 96.69 203 LYS A O 1
ATOM 1632 N N . LYS A 1 204 ? -42.911 -4.073 65.117 1.00 96.88 204 LYS A N 1
ATOM 1633 C CA . LYS A 1 204 ? -44.342 -4.379 65.272 1.00 96.88 204 LYS A CA 1
ATOM 1634 C C . LYS A 1 204 ? -44.572 -5.819 65.727 1.00 96.88 204 LYS A C 1
ATOM 1636 O O . LYS A 1 204 ? -45.428 -6.052 66.570 1.00 96.88 204 LYS A O 1
ATOM 1641 N N . LEU A 1 205 ? -43.804 -6.774 65.200 1.00 96.62 205 LEU A N 1
ATOM 1642 C CA . LEU A 1 205 ? -43.882 -8.171 65.621 1.00 96.62 205 LEU A CA 1
ATOM 1643 C C . LEU A 1 205 ? -43.563 -8.313 67.114 1.00 96.62 205 LEU A C 1
ATOM 1645 O O . LEU A 1 205 ? -44.354 -8.900 67.844 1.00 96.62 205 LEU A O 1
ATOM 1649 N N . ASN A 1 206 ? -42.473 -7.698 67.581 1.00 96.38 206 ASN A N 1
ATOM 1650 C CA . ASN A 1 206 ? -42.090 -7.730 68.994 1.00 96.38 206 ASN A CA 1
ATOM 1651 C C . ASN A 1 206 ? -43.154 -7.079 69.907 1.00 96.38 206 ASN A C 1
ATOM 1653 O O . ASN A 1 206 ? -43.389 -7.542 71.023 1.00 96.38 206 ASN A O 1
ATOM 1657 N N . GLU A 1 207 ? -43.796 -5.995 69.457 1.00 97.25 207 GLU A N 1
ATOM 1658 C CA . GLU A 1 207 ? -44.903 -5.352 70.184 1.00 97.25 207 GLU A CA 1
ATOM 1659 C C . GLU A 1 207 ? -46.111 -6.288 70.306 1.00 97.25 207 GLU A C 1
ATOM 1661 O O . GLU A 1 207 ? -46.619 -6.496 71.409 1.00 97.25 207 GLU A O 1
ATOM 1666 N N . VAL A 1 208 ? -46.516 -6.915 69.198 1.00 97.31 208 VAL A N 1
ATOM 1667 C CA . VAL A 1 208 ? -47.613 -7.892 69.172 1.00 97.31 208 VAL A CA 1
ATOM 1668 C C . VAL A 1 208 ? -47.301 -9.102 70.053 1.00 97.31 208 VAL A C 1
ATOM 1670 O O . VAL A 1 208 ? -48.174 -9.560 70.785 1.00 97.31 208 VAL A O 1
ATOM 1673 N N . GLU A 1 209 ? -46.068 -9.611 70.037 1.00 96.38 209 GLU A N 1
ATOM 1674 C CA . GLU A 1 209 ? -45.648 -10.708 70.917 1.00 96.38 209 GLU A CA 1
ATOM 1675 C C . GLU A 1 209 ? -45.762 -10.331 72.397 1.00 96.38 209 GLU A C 1
ATOM 1677 O O . GLU A 1 209 ? -46.254 -11.126 73.201 1.00 96.38 209 GLU A O 1
ATOM 1682 N N . LYS A 1 210 ? -45.373 -9.102 72.758 1.00 95.94 210 LYS A N 1
ATOM 1683 C CA . LYS A 1 210 ? -45.505 -8.593 74.127 1.00 95.94 210 LYS A CA 1
ATOM 1684 C C . LYS A 1 210 ? -46.968 -8.462 74.546 1.00 95.94 210 LYS A C 1
ATOM 1686 O O . LYS A 1 210 ? -47.310 -8.797 75.679 1.00 95.94 210 LYS A O 1
ATOM 1691 N N . ASP A 1 211 ? -47.828 -7.967 73.662 1.00 96.31 211 ASP A N 1
ATOM 1692 C CA . ASP A 1 211 ? -49.259 -7.849 73.944 1.00 96.31 211 ASP A CA 1
ATOM 1693 C C . ASP A 1 211 ? -49.939 -9.218 74.034 1.00 96.31 211 ASP A C 1
ATOM 1695 O O . ASP A 1 211 ? -50.769 -9.429 74.921 1.00 96.31 211 ASP A O 1
ATOM 1699 N N . ARG A 1 212 ? -49.519 -10.182 73.208 1.00 96.19 212 ARG A N 1
ATOM 1700 C CA . ARG A 1 212 ? -49.951 -11.579 73.312 1.00 96.19 212 ARG A CA 1
ATOM 1701 C C . ARG A 1 212 ? -49.596 -12.180 74.673 1.00 96.19 212 ARG A C 1
ATOM 1703 O O . ARG A 1 212 ? -50.440 -12.853 75.255 1.00 96.19 212 ARG A O 1
ATOM 1710 N N . GLU A 1 213 ? -48.389 -11.941 75.190 1.00 95.56 213 GLU A N 1
ATOM 1711 C CA . GLU A 1 213 ? -47.999 -12.472 76.507 1.00 95.56 213 GLU A CA 1
ATOM 1712 C C . GLU A 1 213 ? -48.837 -11.852 77.635 1.00 95.56 213 GLU A C 1
ATOM 1714 O O . GLU A 1 213 ? -49.348 -12.577 78.482 1.00 95.56 213 GLU A O 1
ATOM 1719 N N . LYS A 1 214 ? -49.106 -10.538 77.592 1.00 95.69 214 LYS A N 1
ATOM 1720 C CA . LYS A 1 214 ? -50.011 -9.898 78.566 1.00 95.69 214 LYS A CA 1
ATOM 1721 C C . LYS A 1 214 ? -51.420 -10.490 78.530 1.00 95.69 214 LYS A C 1
ATOM 1723 O O . LYS A 1 214 ? -52.038 -10.656 79.578 1.00 95.69 214 LYS A O 1
ATOM 1728 N N . GLU A 1 215 ? -51.970 -10.749 77.342 1.00 94.88 215 GLU A N 1
ATOM 1729 C CA . GLU A 1 215 ? -53.297 -11.369 77.229 1.00 94.88 215 GLU A CA 1
ATOM 1730 C C . GLU A 1 215 ? -53.298 -12.815 77.724 1.00 94.88 215 GLU A C 1
ATOM 1732 O O . GLU A 1 215 ? -54.253 -13.234 78.375 1.00 94.88 215 GLU A O 1
ATOM 1737 N N . LYS A 1 216 ? -52.212 -13.557 77.503 1.00 95.50 216 LYS A N 1
ATOM 1738 C CA . LYS A 1 216 ? -52.031 -14.896 78.068 1.00 95.50 216 LYS A CA 1
ATOM 1739 C C . LYS A 1 216 ? -51.998 -14.866 79.602 1.00 95.50 216 LYS A C 1
ATOM 1741 O O . LYS A 1 216 ? -52.689 -15.668 80.225 1.00 95.50 216 LYS A O 1
ATOM 1746 N N . ASP A 1 217 ? -51.296 -13.908 80.207 1.00 94.81 217 ASP A N 1
ATOM 1747 C CA . ASP A 1 217 ? -51.284 -13.718 81.666 1.00 94.81 217 ASP A CA 1
ATOM 1748 C C . ASP A 1 217 ? -52.672 -13.346 82.210 1.00 94.81 217 ASP A C 1
ATOM 1750 O O . ASP A 1 217 ? -53.119 -13.875 83.232 1.00 94.81 217 ASP A O 1
ATOM 1754 N N . LYS A 1 218 ? -53.402 -12.463 81.513 1.00 95.69 218 LYS A N 1
ATOM 1755 C CA . LYS A 1 218 ? -54.789 -12.123 81.870 1.00 95.69 218 LYS A CA 1
ATOM 1756 C C . LYS A 1 218 ? -55.718 -13.329 81.765 1.00 95.69 218 LYS A C 1
ATOM 1758 O O . LYS A 1 218 ? -56.586 -13.484 82.623 1.00 95.69 218 LYS A O 1
ATOM 1763 N N . ALA A 1 219 ? -55.569 -14.150 80.726 1.00 93.06 219 ALA A N 1
ATOM 1764 C CA . ALA A 1 219 ? -56.341 -15.376 80.563 1.00 93.06 219 ALA A CA 1
ATOM 1765 C C . ALA A 1 219 ? -56.066 -16.340 81.725 1.00 93.06 219 ALA A C 1
ATOM 1767 O O . ALA A 1 219 ? -57.008 -16.733 82.405 1.00 93.06 219 ALA A O 1
ATOM 1768 N N . ALA A 1 220 ? -54.793 -16.585 82.055 1.00 93.62 220 ALA A N 1
ATOM 1769 C CA . ALA A 1 220 ? -54.409 -17.416 83.195 1.00 93.62 220 ALA A CA 1
ATOM 1770 C C . ALA A 1 220 ? -54.970 -16.887 84.530 1.00 93.62 220 ALA A C 1
ATOM 1772 O O . ALA A 1 220 ? -55.472 -17.654 85.349 1.00 93.62 220 ALA A O 1
ATOM 1773 N N . SER A 1 221 ? -54.950 -15.566 84.750 1.00 95.25 221 SER A N 1
ATOM 1774 C CA . SER A 1 221 ? -55.563 -14.954 85.937 1.00 95.25 221 SER A CA 1
ATOM 1775 C C . SER A 1 221 ? -57.081 -15.167 85.992 1.00 95.25 221 SER A C 1
ATOM 1777 O O . SER A 1 221 ? -57.624 -15.441 87.065 1.00 95.25 221 SER A O 1
ATOM 1779 N N . LYS A 1 222 ? -57.776 -15.065 84.852 1.00 94.81 222 LYS A N 1
ATOM 1780 C CA . LYS A 1 222 ? -59.212 -15.361 84.769 1.00 94.81 222 LYS A CA 1
ATOM 1781 C C . LYS A 1 222 ? -59.502 -16.835 85.035 1.00 94.81 222 LYS A C 1
ATOM 1783 O O . LYS A 1 222 ? -60.463 -17.106 85.746 1.00 94.81 222 LYS A O 1
ATOM 1788 N N . ASP A 1 223 ? -58.680 -17.754 84.539 1.00 94.75 223 ASP A N 1
ATOM 1789 C CA . ASP A 1 223 ? -58.840 -19.191 84.794 1.00 94.75 223 ASP A CA 1
ATOM 1790 C C . ASP A 1 223 ? -58.743 -19.512 86.295 1.00 94.75 223 ASP A C 1
ATOM 1792 O O . ASP A 1 223 ? -59.568 -20.262 86.815 1.00 94.75 223 ASP A O 1
ATOM 1796 N N . VAL A 1 224 ? -57.818 -18.874 87.027 1.00 94.56 224 VAL A N 1
ATOM 1797 C CA . VAL A 1 224 ? -57.739 -18.985 88.499 1.00 94.56 224 VAL A CA 1
ATOM 1798 C C . VAL A 1 224 ? -59.016 -18.465 89.165 1.00 94.56 224 VAL A C 1
ATOM 1800 O O . VAL A 1 224 ? -59.588 -19.144 90.014 1.00 94.56 224 VAL A O 1
ATOM 1803 N N . GLN A 1 225 ? -59.514 -17.294 88.752 1.00 93.25 225 GLN A N 1
ATOM 1804 C CA . GLN A 1 225 ? -60.764 -16.745 89.296 1.00 93.25 225 GLN A CA 1
ATOM 1805 C C . GLN A 1 225 ? -61.980 -17.633 88.999 1.00 93.25 225 GLN A C 1
ATOM 1807 O O . GLN A 1 225 ? -62.909 -17.688 89.805 1.00 93.25 225 GLN A O 1
ATOM 1812 N N . ILE A 1 226 ? -62.008 -18.290 87.836 1.00 94.00 226 ILE A N 1
ATOM 1813 C CA . ILE A 1 226 ? -63.053 -19.255 87.483 1.00 94.00 226 ILE A CA 1
ATOM 1814 C C . ILE A 1 226 ? -62.961 -20.467 88.413 1.00 94.00 226 ILE A C 1
ATOM 1816 O O . ILE A 1 226 ? -63.968 -20.809 89.025 1.00 94.00 226 ILE A O 1
ATOM 1820 N N . ALA A 1 227 ? -61.771 -21.042 88.607 1.00 93.88 227 ALA A N 1
ATOM 1821 C CA . ALA A 1 227 ? -61.571 -22.172 89.515 1.00 93.88 227 ALA A CA 1
ATOM 1822 C C . ALA A 1 227 ? -61.991 -21.851 90.964 1.00 93.88 227 ALA A C 1
ATOM 1824 O O . ALA A 1 227 ? -62.648 -22.666 91.616 1.00 93.88 227 ALA A O 1
ATOM 1825 N N . ASP A 1 228 ? -61.679 -20.647 91.456 1.00 93.75 228 ASP A N 1
ATOM 1826 C CA . ASP A 1 228 ? -62.120 -20.183 92.777 1.00 93.75 228 ASP A CA 1
ATOM 1827 C C . ASP A 1 228 ? -63.649 -20.068 92.862 1.00 93.75 228 ASP A C 1
ATOM 1829 O O . ASP A 1 228 ? -64.259 -20.496 93.846 1.00 93.75 228 ASP A O 1
ATOM 1833 N N . LYS A 1 229 ? -64.297 -19.517 91.826 1.00 94.25 229 LYS A N 1
ATOM 1834 C CA . LYS A 1 229 ? -65.764 -19.440 91.765 1.00 94.25 229 LYS A CA 1
ATOM 1835 C C . LYS A 1 229 ? -66.402 -20.824 91.706 1.00 94.25 229 LYS A C 1
ATOM 1837 O O . LYS A 1 229 ? -67.372 -21.050 92.424 1.00 94.25 229 LYS A O 1
ATOM 1842 N N . ASP A 1 230 ? -65.857 -21.742 90.915 1.00 95.06 230 ASP A N 1
ATOM 1843 C CA . ASP A 1 230 ? -66.341 -23.122 90.828 1.00 95.06 230 ASP A CA 1
ATOM 1844 C C . ASP A 1 230 ? -66.232 -23.834 92.181 1.00 95.06 230 ASP A C 1
ATOM 1846 O O . ASP A 1 230 ? -67.170 -24.518 92.596 1.00 95.06 230 ASP A O 1
ATOM 1850 N N . ARG A 1 231 ? -65.146 -23.603 92.931 1.00 94.00 231 ARG A N 1
ATOM 1851 C CA . ARG A 1 231 ? -65.004 -24.092 94.310 1.00 94.00 231 ARG A CA 1
ATOM 1852 C C . ARG A 1 231 ? -66.096 -23.541 95.228 1.00 94.00 231 ARG A C 1
ATOM 1854 O O . ARG A 1 231 ? -66.722 -24.309 95.955 1.00 94.00 231 ARG A O 1
ATOM 1861 N N . VAL A 1 232 ? -66.360 -22.233 95.189 1.00 95.12 232 VAL A N 1
ATOM 1862 C CA . VAL A 1 232 ? -67.440 -21.617 95.985 1.00 95.12 232 VAL A CA 1
ATOM 1863 C C . VAL A 1 232 ? -68.804 -22.194 95.598 1.00 95.12 232 VAL A C 1
ATOM 1865 O O . VAL A 1 232 ? -69.622 -22.481 96.473 1.00 95.12 232 VAL A O 1
ATOM 1868 N N . VAL A 1 233 ? -69.058 -22.407 94.303 1.00 94.12 233 VAL A N 1
ATOM 1869 C CA . VAL A 1 233 ? -70.290 -23.048 93.820 1.00 94.12 233 VAL A CA 1
ATOM 1870 C C . VAL A 1 233 ? -70.415 -24.470 94.369 1.00 94.12 233 VAL A C 1
ATOM 1872 O O . VAL A 1 233 ? -71.484 -24.812 94.875 1.00 94.12 233 VAL A O 1
ATOM 1875 N N . GLN A 1 234 ? -69.349 -25.276 94.345 1.00 93.19 234 GLN A N 1
ATOM 1876 C CA . GLN A 1 234 ? -69.346 -26.619 94.941 1.00 93.19 234 GLN A CA 1
ATOM 1877 C C . GLN A 1 234 ? -69.622 -26.584 96.452 1.00 93.19 234 GLN A C 1
ATOM 1879 O O . GLN A 1 234 ? -70.448 -27.350 96.947 1.00 93.19 234 GLN A O 1
ATOM 1884 N N . GLU A 1 235 ? -68.988 -25.673 97.197 1.00 93.81 235 GLU A N 1
ATOM 1885 C CA . GLU A 1 235 ? -69.233 -25.501 98.636 1.00 93.81 235 GLU A CA 1
ATOM 1886 C C . GLU A 1 235 ? -70.697 -25.123 98.924 1.00 93.81 235 GLU A C 1
ATOM 1888 O O . GLU A 1 235 ? -71.314 -25.669 99.843 1.00 93.81 235 GLU A O 1
ATOM 1893 N N . LEU A 1 236 ? -71.283 -24.223 98.126 1.00 94.56 236 LEU A N 1
ATOM 1894 C CA . LEU A 1 236 ? -72.697 -23.854 98.230 1.00 94.56 236 LEU A CA 1
ATOM 1895 C C . LEU A 1 236 ? -73.629 -25.017 97.868 1.00 94.56 236 LEU A C 1
ATOM 1897 O O . LEU A 1 236 ? -74.622 -25.228 98.563 1.00 94.56 236 LEU A O 1
ATOM 1901 N N . GLN A 1 237 ? -73.316 -25.791 96.826 1.00 93.69 237 GLN A N 1
ATOM 1902 C CA . GLN A 1 237 ? -74.074 -26.990 96.454 1.00 93.69 237 GLN A CA 1
ATOM 1903 C C . GLN A 1 237 ? -74.054 -28.044 97.571 1.00 93.69 237 GLN A C 1
ATOM 1905 O O . GLN A 1 237 ? -75.107 -28.596 97.897 1.00 93.69 237 GLN A O 1
ATOM 1910 N N . ASN A 1 238 ? -72.903 -28.269 98.212 1.00 92.75 238 ASN A N 1
ATOM 1911 C CA . ASN A 1 238 ? -72.778 -29.181 99.353 1.00 92.75 238 ASN A CA 1
ATOM 1912 C C . ASN A 1 238 ? -73.610 -28.704 100.550 1.00 92.75 238 ASN A C 1
ATOM 1914 O O . ASN A 1 238 ? -74.415 -29.468 101.081 1.00 92.75 238 ASN A O 1
ATOM 1918 N N . LYS A 1 239 ? -73.503 -27.419 100.921 1.00 93.75 239 LYS A N 1
ATOM 1919 C CA . LYS A 1 239 ? -74.333 -26.823 101.985 1.00 93.75 239 LYS A CA 1
ATOM 1920 C C . LYS A 1 239 ? -75.827 -26.936 101.683 1.00 93.75 239 LYS A C 1
ATOM 1922 O O . LYS A 1 239 ? -76.620 -27.237 102.577 1.00 93.75 239 LYS A O 1
ATOM 1927 N N . LEU A 1 240 ? -76.229 -26.712 100.431 1.00 93.50 240 LEU A N 1
ATOM 1928 C CA . LEU A 1 240 ? -77.614 -26.876 99.993 1.00 93.50 240 LEU A CA 1
ATOM 1929 C C . LEU A 1 240 ? -78.073 -28.333 100.146 1.00 93.50 240 LEU A C 1
ATOM 1931 O O . LEU A 1 240 ? -79.181 -28.570 100.623 1.00 93.50 240 LEU A O 1
ATOM 1935 N N . HIS A 1 241 ? -77.235 -29.304 99.770 1.00 92.25 241 HIS A N 1
ATOM 1936 C CA . HIS A 1 241 ? -77.537 -30.728 99.920 1.00 92.25 241 HIS A CA 1
ATOM 1937 C C . HIS A 1 241 ? -77.696 -31.130 101.392 1.00 92.25 241 HIS A C 1
ATOM 1939 O O . HIS A 1 241 ? -78.700 -31.747 101.745 1.00 92.25 241 HIS A O 1
ATOM 1945 N N . GLU A 1 242 ? -76.775 -30.713 102.265 1.00 92.44 242 GLU A N 1
ATOM 1946 C CA . GLU A 1 242 ? -76.874 -30.934 103.714 1.00 92.44 242 GLU A CA 1
ATOM 1947 C C . GLU A 1 242 ? -78.148 -30.322 104.304 1.00 92.44 242 GLU A C 1
ATOM 1949 O O . GLU A 1 242 ? -78.834 -30.960 105.101 1.00 92.44 242 GLU A O 1
ATOM 1954 N N . THR A 1 243 ? -78.494 -29.097 103.897 1.00 91.38 243 THR A N 1
ATOM 1955 C CA . THR A 1 243 ? -79.700 -28.406 104.379 1.00 91.38 243 THR A CA 1
ATOM 1956 C C . THR A 1 243 ? -80.973 -29.101 103.897 1.00 91.38 243 THR A C 1
ATOM 1958 O O . THR A 1 243 ? -81.888 -29.303 104.689 1.00 91.38 243 THR A O 1
ATOM 1961 N N . ARG A 1 244 ? -81.025 -29.528 102.626 1.00 92.12 244 ARG A N 1
ATOM 1962 C CA . ARG A 1 244 ? -82.138 -30.333 102.089 1.00 92.12 244 ARG A CA 1
ATOM 1963 C C . ARG A 1 244 ? -82.301 -31.649 102.841 1.00 92.12 244 ARG A C 1
ATOM 1965 O O . ARG A 1 244 ? -83.428 -32.029 103.127 1.00 92.12 244 ARG A O 1
ATOM 1972 N N . LYS A 1 245 ? -81.195 -32.316 103.177 1.00 92.56 245 LYS A N 1
ATOM 1973 C CA . LYS A 1 245 ? -81.221 -33.557 103.954 1.00 92.56 245 LYS A CA 1
ATOM 1974 C C . LYS A 1 245 ? -81.765 -33.327 105.365 1.00 92.56 245 LYS A C 1
ATOM 1976 O O . LYS A 1 245 ? -82.674 -34.034 105.770 1.00 92.56 245 LYS A O 1
ATOM 1981 N N . LYS A 1 246 ? -81.279 -32.298 106.074 1.00 90.88 246 LYS A N 1
ATOM 1982 C CA . LYS A 1 246 ? -81.820 -31.917 107.392 1.00 90.88 246 LYS A CA 1
ATOM 1983 C C . LYS A 1 246 ? -83.316 -31.622 107.327 1.00 90.88 246 LYS A C 1
ATOM 1985 O O . LYS A 1 246 ? -84.054 -32.096 108.175 1.00 90.88 246 LYS A O 1
ATOM 1990 N N . LEU A 1 247 ? -83.757 -30.877 106.310 1.00 90.12 247 LEU A N 1
ATOM 1991 C CA . LEU A 1 247 ? -85.175 -30.586 106.106 1.00 90.12 247 LEU A CA 1
ATOM 1992 C C . LEU A 1 247 ? -85.987 -31.869 105.876 1.00 90.12 247 LEU A C 1
ATOM 1994 O O . LEU A 1 247 ? -87.033 -32.020 106.489 1.00 90.12 247 LEU A O 1
ATOM 1998 N N . GLN A 1 248 ? -85.496 -32.804 105.054 1.00 88.94 248 GLN A N 1
ATOM 1999 C CA . GLN A 1 248 ? -86.133 -34.113 104.862 1.00 88.94 248 GLN A CA 1
ATOM 2000 C C . GLN A 1 248 ? -86.216 -34.924 106.160 1.00 88.94 248 GLN A C 1
ATOM 2002 O O . GLN A 1 248 ? -87.250 -35.529 106.429 1.00 88.94 248 GLN A O 1
ATOM 2007 N N . ASP A 1 249 ? -85.151 -34.937 106.964 1.00 88.62 249 ASP A N 1
ATOM 2008 C CA . ASP A 1 249 ? -85.135 -35.629 108.256 1.00 88.62 249 ASP A CA 1
ATOM 2009 C C . ASP A 1 249 ? -86.152 -34.994 109.231 1.00 88.62 249 ASP A C 1
ATOM 2011 O O . ASP A 1 249 ? -86.883 -35.706 109.921 1.00 88.62 249 ASP A O 1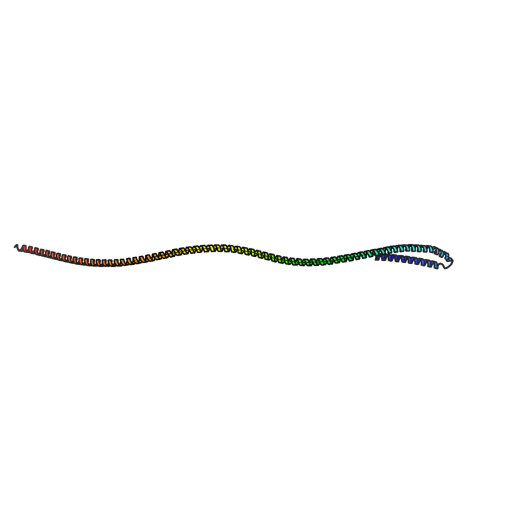
ATOM 2015 N N . GLU A 1 250 ? -86.256 -33.660 109.250 1.00 87.88 250 GLU A N 1
ATOM 2016 C CA . GLU A 1 250 ? -87.230 -32.901 110.051 1.00 87.88 250 GLU A CA 1
ATOM 2017 C C . GLU A 1 250 ? -88.677 -33.122 109.567 1.00 87.88 250 GLU A C 1
ATOM 2019 O O . GLU A 1 250 ? -89.586 -33.288 110.381 1.00 87.88 250 GLU A O 1
ATOM 2024 N N . GLU A 1 251 ? -88.901 -33.176 108.249 1.00 86.19 251 GLU A N 1
ATOM 2025 C CA . GLU A 1 251 ? -90.191 -33.518 107.635 1.00 86.19 251 GLU A CA 1
ATOM 2026 C C . GLU A 1 251 ? -90.604 -34.950 107.981 1.00 86.19 251 GLU A C 1
ATOM 2028 O O . GLU A 1 251 ? -91.750 -35.181 108.365 1.00 86.19 251 GLU A O 1
ATOM 2033 N N . ALA A 1 252 ? -89.680 -35.912 107.901 1.00 85.38 252 ALA A N 1
ATOM 2034 C CA . ALA A 1 252 ? -89.930 -37.300 108.279 1.00 85.38 252 ALA A CA 1
ATOM 2035 C C . ALA A 1 252 ? -90.251 -37.427 109.774 1.00 85.38 252 ALA A C 1
ATOM 2037 O O . ALA A 1 252 ? -91.180 -38.147 110.145 1.00 85.38 252 ALA A O 1
ATOM 2038 N N . LYS A 1 253 ? -89.530 -36.692 110.630 1.00 87.00 253 LYS A N 1
ATOM 2039 C CA . LYS A 1 253 ? -89.803 -36.616 112.068 1.00 87.00 253 LYS A CA 1
ATOM 2040 C C . LYS A 1 253 ? -91.180 -36.008 112.343 1.00 87.00 253 LYS A C 1
ATOM 2042 O O . LYS A 1 253 ? -91.966 -36.610 113.064 1.00 87.00 253 LYS A O 1
ATOM 2047 N N . SER A 1 254 ? -91.508 -34.889 111.702 1.00 83.56 254 SER A N 1
ATOM 2048 C CA . SER A 1 254 ? -92.816 -34.232 111.828 1.00 83.56 254 SER A CA 1
ATOM 2049 C C . SER A 1 254 ? -93.956 -35.122 111.315 1.00 83.56 254 SER A C 1
ATOM 2051 O O . SER A 1 254 ? -95.019 -35.174 111.923 1.00 83.56 254 SER A O 1
ATOM 2053 N N . GLN A 1 255 ? -93.749 -35.876 110.228 1.00 82.62 255 GLN A N 1
ATOM 2054 C CA . GLN A 1 255 ? -94.714 -36.869 109.744 1.00 82.62 255 GLN A CA 1
ATOM 2055 C C . GLN A 1 255 ? -94.874 -38.049 110.705 1.00 82.62 255 GLN A C 1
ATOM 2057 O O . GLN A 1 255 ? -95.988 -38.541 110.875 1.00 82.62 255 GLN A O 1
ATOM 2062 N N . ALA A 1 256 ? -93.789 -38.524 111.320 1.00 81.50 256 ALA A N 1
ATOM 2063 C CA . ALA A 1 256 ? -93.847 -39.578 112.329 1.00 81.50 256 ALA A CA 1
ATOM 2064 C C . ALA A 1 256 ? -94.592 -39.103 113.585 1.00 81.50 256 ALA A C 1
ATOM 2066 O O . ALA A 1 256 ? -95.438 -39.828 114.103 1.00 81.50 256 ALA A O 1
ATOM 2067 N N . GLU A 1 257 ? -94.343 -37.868 114.023 1.00 82.44 257 GLU A N 1
ATOM 2068 C CA . GLU A 1 257 ? -95.090 -37.217 115.101 1.00 82.44 257 GLU A CA 1
ATOM 2069 C C . GLU A 1 257 ? -96.570 -37.057 114.729 1.00 82.44 257 GLU A C 1
ATOM 2071 O O . GLU A 1 257 ? -97.434 -37.445 115.507 1.00 82.44 257 GLU A O 1
ATOM 2076 N N . ALA A 1 258 ? -96.887 -36.592 113.517 1.00 80.69 258 ALA A N 1
ATOM 2077 C CA . ALA A 1 258 ? -98.265 -36.482 113.037 1.00 80.69 258 ALA A CA 1
ATOM 2078 C C . ALA A 1 258 ? -98.982 -37.843 112.972 1.00 80.69 258 ALA A C 1
ATOM 2080 O O . ALA A 1 258 ? -100.145 -37.938 113.359 1.00 80.69 258 ALA A O 1
ATOM 2081 N N . LYS A 1 259 ? -98.294 -38.909 112.534 1.00 82.81 259 LYS A N 1
ATOM 2082 C CA . LYS A 1 259 ? -98.824 -40.283 112.568 1.00 82.81 259 LYS A CA 1
ATOM 2083 C C . LYS A 1 259 ? -99.086 -40.747 113.997 1.00 82.81 259 LYS A C 1
ATOM 2085 O O . LYS A 1 259 ? -100.182 -41.222 114.266 1.00 82.81 259 LYS A O 1
ATOM 2090 N N . SER A 1 260 ? -98.133 -40.539 114.904 1.00 83.12 260 SER A N 1
ATOM 2091 C CA . SER A 1 260 ? -98.285 -40.845 116.331 1.00 83.12 260 SER A CA 1
ATOM 2092 C C . SER A 1 260 ? -99.483 -40.109 116.944 1.00 83.12 260 SER A C 1
ATOM 2094 O O . SER A 1 260 ? -100.322 -40.736 117.584 1.00 83.12 260 SER A O 1
ATOM 2096 N N . TYR A 1 261 ? -99.642 -38.807 116.676 1.00 80.31 261 TYR A N 1
ATOM 2097 C CA . TYR A 1 261 ? -100.820 -38.053 117.116 1.00 80.31 261 TYR A CA 1
ATOM 2098 C C . TYR A 1 261 ? -102.115 -38.587 116.502 1.00 80.31 261 TYR A C 1
ATOM 2100 O O . TYR A 1 261 ? -103.108 -38.683 117.211 1.00 80.31 261 TYR A O 1
ATOM 2108 N N . SER A 1 262 ? -102.121 -38.967 115.218 1.00 77.19 262 SER A N 1
ATOM 2109 C CA . SER A 1 262 ? -103.304 -39.565 114.581 1.00 77.19 262 SER A CA 1
ATOM 2110 C C . SER A 1 262 ? -103.670 -40.933 115.171 1.00 77.19 262 SER A C 1
ATOM 2112 O O . SER A 1 262 ? -104.849 -41.228 115.331 1.00 77.19 262 SER A O 1
ATOM 2114 N N . GLU A 1 263 ? -102.678 -41.747 115.548 1.00 78.19 263 GLU A N 1
ATOM 2115 C CA . GLU A 1 263 ? -102.881 -43.031 116.228 1.00 78.19 263 GLU A CA 1
ATOM 2116 C C . GLU A 1 263 ? -103.395 -42.829 117.656 1.00 78.19 263 GLU A C 1
ATOM 2118 O O . GLU A 1 263 ? -104.313 -43.527 118.072 1.00 78.19 263 GLU A O 1
ATOM 2123 N N . GLN A 1 264 ? -102.868 -41.841 118.387 1.00 75.62 264 GLN A N 1
ATOM 2124 C CA . GLN A 1 264 ? -103.388 -41.456 119.703 1.00 75.62 264 GLN A CA 1
ATOM 2125 C C . GLN A 1 264 ? -104.826 -40.937 119.622 1.00 75.62 264 GLN A C 1
ATOM 2127 O O . GLN A 1 264 ? -105.643 -41.296 120.464 1.00 75.62 264 GLN A O 1
ATOM 2132 N N . LEU A 1 265 ? -105.148 -40.133 118.603 1.00 74.81 265 LEU A N 1
ATOM 2133 C CA . LEU A 1 265 ? -106.514 -39.670 118.344 1.00 74.81 265 LEU A CA 1
ATOM 2134 C C . LEU A 1 265 ? -107.445 -40.850 118.082 1.00 74.81 265 LEU A C 1
ATOM 2136 O O . LEU A 1 265 ? -108.506 -40.921 118.686 1.00 74.81 265 LEU A O 1
ATOM 2140 N N . LYS A 1 266 ? -107.009 -41.809 117.261 1.00 78.12 266 LYS A N 1
ATOM 2141 C CA . LYS A 1 266 ? -107.776 -43.017 116.960 1.00 78.12 266 LYS A CA 1
ATOM 2142 C C . LYS A 1 266 ? -107.980 -43.910 118.186 1.00 78.12 266 LYS A C 1
ATOM 2144 O O . LYS A 1 266 ? -109.081 -44.395 118.391 1.00 78.12 266 LYS A O 1
ATOM 2149 N N . MET A 1 267 ? -106.963 -44.086 119.034 1.00 73.31 267 MET A N 1
ATOM 2150 C CA . MET A 1 267 ? -107.135 -44.794 120.310 1.00 73.31 267 MET A CA 1
ATOM 2151 C C . MET A 1 267 ? -108.083 -44.049 121.253 1.00 73.31 267 MET A C 1
ATOM 2153 O O . MET A 1 267 ? -108.866 -44.690 121.942 1.00 73.31 267 MET A O 1
ATOM 2157 N N . GLY A 1 268 ? -108.043 -42.714 121.265 1.00 70.69 268 GLY A N 1
ATOM 2158 C CA . GLY A 1 268 ? -109.003 -41.900 122.010 1.00 70.69 268 GLY A CA 1
ATOM 2159 C C . GLY A 1 268 ? -110.433 -42.043 121.481 1.00 70.69 268 GLY A C 1
ATOM 2160 O O . GLY A 1 268 ? -111.364 -42.140 122.274 1.00 70.69 268 GLY A O 1
ATOM 2161 N N . GLU A 1 269 ? -110.613 -42.109 120.159 1.00 71.38 269 GLU A N 1
ATOM 2162 C CA . GLU A 1 269 ? -111.903 -42.395 119.516 1.00 71.38 269 GLU A CA 1
ATOM 2163 C C . GLU A 1 269 ? -112.394 -43.817 119.848 1.00 71.38 269 GLU A C 1
ATOM 2165 O O . GLU A 1 269 ? -113.553 -43.985 120.224 1.00 71.38 269 GLU A O 1
ATOM 2170 N N . ASP A 1 270 ? -111.516 -44.824 119.797 1.00 73.94 270 ASP A N 1
ATOM 2171 C CA . ASP A 1 270 ? -111.835 -46.216 120.145 1.00 73.94 270 ASP A CA 1
ATOM 2172 C C . ASP A 1 270 ? -112.191 -46.356 121.645 1.00 73.94 270 ASP A C 1
ATOM 2174 O O . ASP A 1 270 ? -113.149 -47.044 122.005 1.00 73.94 270 ASP A O 1
ATOM 2178 N N . GLU A 1 271 ? -111.462 -45.680 122.544 1.00 73.56 271 GLU A N 1
ATOM 2179 C CA . GLU A 1 271 ? -111.774 -45.619 123.981 1.00 73.56 271 GLU A CA 1
ATOM 2180 C C . GLU A 1 271 ? -113.102 -44.902 124.245 1.00 73.56 271 GLU A C 1
ATOM 2182 O O . GLU A 1 271 ? -113.891 -45.355 125.081 1.00 73.56 271 GLU A O 1
ATOM 2187 N N . GLN A 1 272 ? -113.385 -43.822 123.514 1.00 71.12 272 GLN A N 1
ATOM 2188 C CA . GLN A 1 272 ? -114.672 -43.140 123.573 1.00 71.12 272 GLN A CA 1
ATOM 2189 C C . GLN A 1 272 ? -115.808 -44.065 123.111 1.00 71.12 272 GLN A C 1
ATOM 2191 O O . GLN A 1 272 ? -116.837 -44.127 123.782 1.00 71.12 272 GLN A O 1
ATOM 2196 N N . GLU A 1 273 ? -115.623 -44.842 122.039 1.00 75.69 273 GLU A N 1
ATOM 2197 C CA . GLU A 1 273 ? -116.618 -45.815 121.565 1.00 75.69 273 GLU A CA 1
ATOM 2198 C C . GLU A 1 273 ? -116.872 -46.927 122.605 1.00 75.69 273 GLU A C 1
ATOM 2200 O O . GLU A 1 273 ? -118.014 -47.346 122.828 1.00 75.69 273 GLU A O 1
ATOM 2205 N N . VAL A 1 274 ? -115.824 -47.403 123.288 1.00 74.06 274 VAL A N 1
ATOM 2206 C CA . VAL A 1 274 ? -115.947 -48.386 124.380 1.00 74.06 274 VAL A CA 1
ATOM 2207 C C . VAL A 1 274 ? -116.703 -47.799 125.572 1.00 74.06 274 VAL A C 1
ATOM 2209 O O . VAL A 1 274 ? -117.590 -48.461 126.121 1.00 74.06 274 VAL A O 1
ATOM 2212 N N . LEU A 1 275 ? -116.391 -46.562 125.958 1.00 70.94 275 LEU A N 1
ATOM 2213 C CA . LEU A 1 275 ? -117.083 -45.858 127.037 1.00 70.94 275 LEU A CA 1
ATOM 2214 C C . LEU A 1 275 ? -118.549 -45.586 126.684 1.00 70.94 275 LEU A C 1
ATOM 2216 O O . LEU A 1 275 ? -119.418 -45.803 127.526 1.00 70.94 275 LEU A O 1
ATOM 2220 N N . GLU A 1 276 ? -118.862 -45.205 125.445 1.00 67.62 276 GLU A N 1
ATOM 2221 C CA . GLU A 1 276 ? -120.246 -45.052 124.981 1.00 67.62 276 GLU A CA 1
ATOM 2222 C C . GLU A 1 276 ? -121.016 -46.380 125.042 1.00 67.62 276 GLU A C 1
ATOM 2224 O O . GLU A 1 276 ? -122.156 -46.415 125.520 1.00 67.62 276 GLU A O 1
ATOM 2229 N N . LYS A 1 277 ? -120.392 -47.504 124.661 1.00 71.50 277 LYS A N 1
ATOM 2230 C CA . LYS A 1 277 ? -120.987 -48.845 124.821 1.00 71.50 277 LYS A CA 1
ATOM 2231 C C . LYS A 1 277 ? -121.208 -49.213 126.293 1.00 71.50 277 LYS A C 1
ATOM 2233 O O . LYS A 1 277 ? -122.264 -49.754 126.623 1.00 71.50 277 LYS A O 1
ATOM 2238 N N . GLN A 1 278 ? -120.270 -48.892 127.188 1.00 66.44 278 GLN A N 1
ATOM 2239 C CA . GLN A 1 278 ? -120.425 -49.117 128.633 1.00 66.44 278 GLN A CA 1
ATOM 2240 C C . GLN A 1 278 ? -121.524 -48.244 129.250 1.00 66.44 278 GLN A C 1
ATOM 2242 O O . GLN A 1 278 ? -122.324 -48.748 130.035 1.00 66.44 278 GLN A O 1
ATOM 2247 N N . ILE A 1 279 ? -121.622 -46.968 128.867 1.00 64.75 279 ILE A N 1
ATOM 2248 C CA . ILE A 1 279 ? -122.705 -46.071 129.297 1.00 64.75 279 ILE A CA 1
ATOM 2249 C C . ILE A 1 279 ? -124.053 -46.600 128.802 1.00 64.75 279 ILE A C 1
ATOM 2251 O O . ILE A 1 279 ? -125.017 -46.626 129.567 1.00 64.75 279 ILE A O 1
ATOM 2255 N N . THR A 1 280 ? -124.124 -47.090 127.562 1.00 67.06 280 THR A N 1
ATOM 2256 C CA . THR A 1 280 ? -125.344 -47.703 127.013 1.00 67.06 280 THR A CA 1
ATOM 2257 C C . THR A 1 280 ? -125.745 -48.956 127.805 1.00 67.06 280 THR A C 1
ATOM 2259 O O . THR A 1 280 ? -126.922 -49.136 128.112 1.00 67.06 280 THR A O 1
ATOM 2262 N N . SER A 1 281 ? -124.773 -49.779 128.214 1.00 59.56 281 SER A N 1
ATOM 2263 C CA . SER A 1 281 ? -124.997 -50.961 129.060 1.00 59.56 281 SER A CA 1
ATOM 2264 C C . SER A 1 281 ? -125.467 -50.599 130.476 1.00 59.56 281 SER A C 1
ATOM 2266 O O . SER A 1 281 ? -126.438 -51.170 130.964 1.00 59.56 281 SER A O 1
ATOM 2268 N N . LEU A 1 282 ? -124.831 -49.619 131.124 1.00 59.44 282 LEU A N 1
ATOM 2269 C CA . LEU A 1 282 ? -125.196 -49.161 132.472 1.00 59.44 282 LEU A CA 1
ATOM 2270 C C . LEU A 1 282 ? -126.556 -48.450 132.497 1.00 59.44 282 LEU A C 1
ATOM 2272 O O . LEU A 1 282 ? -127.307 -48.566 133.463 1.00 59.44 282 LEU A O 1
ATOM 2276 N N . THR A 1 283 ? -126.910 -47.758 131.412 1.00 58.38 283 THR A N 1
ATOM 2277 C CA . THR A 1 283 ? -128.238 -47.144 131.254 1.00 58.38 283 THR A CA 1
ATOM 2278 C C . THR A 1 283 ? -129.333 -48.209 131.115 1.00 58.38 283 THR A C 1
ATOM 2280 O O . THR A 1 283 ? -130.464 -47.976 131.536 1.00 58.38 283 THR A O 1
ATOM 2283 N N . ALA A 1 284 ? -129.007 -49.395 130.586 1.00 57.84 284 ALA A N 1
ATOM 2284 C CA . ALA A 1 284 ? -129.935 -50.522 130.506 1.00 57.84 284 ALA A CA 1
ATOM 2285 C C . ALA A 1 284 ? -130.086 -51.289 131.840 1.00 57.84 284 ALA A C 1
ATOM 2287 O O . ALA A 1 284 ? -131.170 -51.796 132.116 1.00 57.84 284 ALA A O 1
ATOM 2288 N N . GLU A 1 285 ? -129.048 -51.341 132.684 1.00 55.53 285 GLU A N 1
ATOM 2289 C CA . GLU A 1 285 ? -129.062 -52.058 133.977 1.00 55.53 285 GLU A CA 1
ATOM 2290 C C . GLU A 1 285 ? -129.765 -51.308 135.121 1.00 55.53 285 GLU A C 1
ATOM 2292 O O . GLU A 1 285 ? -130.237 -51.940 136.059 1.00 55.53 285 GLU A O 1
ATOM 2297 N N . ILE A 1 286 ? -129.891 -49.979 135.052 1.00 57.88 286 ILE A N 1
ATOM 2298 C CA . ILE A 1 286 ? -130.569 -49.179 136.095 1.00 57.88 286 ILE A CA 1
ATOM 2299 C C . ILE A 1 286 ? -132.108 -49.166 135.910 1.00 57.88 286 ILE A C 1
ATOM 2301 O O . ILE A 1 286 ? -132.841 -48.676 136.767 1.00 57.88 286 ILE A O 1
ATOM 2305 N N . ALA A 1 287 ? -132.626 -49.722 134.808 1.00 51.84 287 ALA A N 1
ATOM 2306 C CA . ALA A 1 287 ? -134.047 -49.683 134.444 1.00 51.84 287 ALA A CA 1
ATOM 2307 C C . ALA A 1 287 ? -134.894 -50.900 134.904 1.00 51.84 287 ALA A C 1
ATOM 2309 O O . ALA A 1 287 ? -136.029 -51.040 134.440 1.00 51.84 287 ALA A O 1
ATOM 2310 N N . GLN A 1 288 ? -134.394 -51.759 135.805 1.00 47.16 288 GLN A N 1
ATOM 2311 C CA . GLN A 1 288 ? -135.123 -52.898 136.406 1.00 47.16 288 GLN A CA 1
ATOM 2312 C C . GLN A 1 288 ? -134.928 -52.969 137.921 1.00 47.16 288 GLN A C 1
ATOM 2314 O O . GLN A 1 288 ? -135.887 -53.413 138.595 1.00 47.16 288 GLN A O 1
#

Secondary structure (DSSP, 8-state):
-HHHHHHHHHHHHHHHHHHHHHHHHHHHHHHHHHHHH-SSGGGHHHHHHHHHHHHHHHHHHHHHHHHHHHHHHHHHHHHHHHHHHHHHHHHHHHHHHHHHHHHHHHHHHHHHHHHHHHHHHHHHHHHHHHHHHHHHHHHHHHHHHHHHHHHHHHHHHHHHHHHHHHHHHHHHHHHHHHHHHHHHHHHHHHHHHHHHHHHHHHHHHHHHHHHHHHHHHHHHHHHHHHHHHHHHHHHHHHHHHHHHHHHHHHHHHHHHHHHHHHHHHHHHHHHHHHHHHHHHHHHHHTT-